Protein AF-A0A519VI77-F1 (afdb_monomer_lite)

Secondary structure (DSSP, 8-state):
-PPPP-TTSSHHHHHHHHHHHHHHHHHHHHHHSHHHHS-HHHHTTS-HHHHHHHHHHHHHHHHHHHHHHHHH-S-THHHHHHHHHHHHHHHHTTTT--PPP----S----HHHHHHHHHHHHHHHHHHHHHS-SSTT--SS-SSHHHHHHHHHHHHHTHHHHHHHHHHHHHHHHTTS-THHHHHHHHTS-HHHHHHHHHHHHHHHHHHHHHHHHH-HHHHHHHTTGGG-SS-STTGGG---HHHHHHHHHHH-

Structure (mmCIF, N/CA/C/O backbone):
data_AF-A0A519VI77-F1
#
_entry.id   AF-A0A519VI77-F1
#
loop_
_atom_site.group_PDB
_atom_site.id
_atom_site.type_symbol
_atom_site.label_atom_id
_atom_site.label_alt_id
_atom_site.label_comp_id
_atom_site.label_asym_id
_atom_site.label_entity_id
_atom_site.label_seq_id
_atom_site.pdbx_PDB_ins_code
_atom_site.Cartn_x
_atom_site.Cartn_y
_atom_site.Cartn_z
_atom_site.occupancy
_atom_site.B_iso_or_equiv
_atom_site.auth_seq_id
_atom_site.auth_comp_id
_atom_site.auth_asym_id
_atom_site.auth_atom_id
_atom_site.pdbx_PDB_model_num
ATOM 1 N N . MET A 1 1 ? -14.001 -18.418 17.117 1.00 49.53 1 MET A N 1
ATOM 2 C CA . MET A 1 1 ? -14.258 -17.520 15.969 1.00 49.53 1 MET A CA 1
ATOM 3 C C . MET A 1 1 ? -14.231 -16.069 16.421 1.00 49.53 1 MET A C 1
ATOM 5 O O . MET A 1 1 ? -14.949 -15.709 17.352 1.00 49.53 1 MET A O 1
ATOM 9 N N . SER A 1 2 ? -13.399 -15.252 15.776 1.00 61.25 2 SER A N 1
ATOM 10 C CA . SER A 1 2 ? -13.437 -13.789 15.884 1.00 61.25 2 SER A CA 1
ATOM 11 C C . SER A 1 2 ? -14.838 -13.281 15.508 1.00 61.25 2 SER A C 1
ATOM 13 O O . SER A 1 2 ? -15.410 -13.728 14.515 1.00 61.25 2 SER A O 1
ATOM 15 N N . LYS A 1 3 ? -15.439 -12.397 16.315 1.00 73.38 3 LYS A N 1
ATOM 16 C CA . LYS A 1 3 ? -16.721 -11.758 15.969 1.00 73.38 3 LYS A CA 1
ATOM 17 C C . LYS A 1 3 ? -16.451 -10.566 15.058 1.00 73.38 3 LYS A C 1
ATOM 19 O O . LYS A 1 3 ? -15.546 -9.778 15.320 1.00 73.38 3 LYS A O 1
ATOM 24 N N . ARG A 1 4 ? -17.285 -10.389 14.030 1.00 79.62 4 ARG A N 1
ATOM 25 C CA . ARG A 1 4 ? -17.232 -9.209 13.161 1.00 79.62 4 ARG A CA 1
ATOM 26 C C . ARG A 1 4 ? -17.371 -7.927 13.988 1.00 79.62 4 ARG A C 1
ATOM 28 O O . ARG A 1 4 ? -18.257 -7.823 14.838 1.00 79.62 4 ARG A O 1
ATOM 35 N N . LEU A 1 5 ? -16.504 -6.955 13.710 1.00 84.94 5 LEU A N 1
ATOM 36 C CA . LEU A 1 5 ? -16.541 -5.643 14.350 1.00 84.94 5 LEU A CA 1
ATOM 37 C C . LEU A 1 5 ? -17.842 -4.916 13.995 1.00 84.94 5 LEU A C 1
ATOM 39 O O . LEU A 1 5 ? -18.276 -4.939 12.841 1.00 84.94 5 LEU A O 1
ATOM 43 N N . LYS A 1 6 ? -18.462 -4.273 14.989 1.00 84.75 6 LYS A N 1
ATOM 44 C CA . LYS A 1 6 ? -19.691 -3.495 14.810 1.00 84.75 6 LYS A CA 1
ATOM 45 C C . LYS A 1 6 ? -19.392 -2.002 14.899 1.00 84.75 6 LYS A C 1
ATOM 47 O O . LYS A 1 6 ? -18.702 -1.550 15.814 1.00 84.75 6 LYS A O 1
ATOM 52 N N . VAL A 1 7 ? -19.949 -1.246 13.957 1.00 87.94 7 VAL A N 1
ATOM 53 C CA . VAL A 1 7 ? -19.923 0.222 13.975 1.00 87.94 7 VAL A CA 1
ATOM 54 C C . VAL A 1 7 ? -20.651 0.725 15.227 1.00 87.94 7 VAL A C 1
ATOM 56 O O . VAL A 1 7 ? -21.618 0.111 15.674 1.00 87.94 7 VAL A O 1
ATOM 59 N N . GLY A 1 8 ? -20.144 1.803 15.829 1.00 89.81 8 GLY A N 1
ATOM 60 C CA . GLY A 1 8 ? -20.712 2.416 17.036 1.00 89.81 8 GLY A CA 1
ATOM 61 C C . GLY A 1 8 ? -20.210 1.850 18.371 1.00 89.81 8 GLY A C 1
ATOM 62 O O . GLY A 1 8 ? -20.493 2.430 19.408 1.00 89.81 8 GLY A O 1
ATOM 63 N N . GLN A 1 9 ? -19.419 0.769 18.380 1.00 92.12 9 GLN A N 1
ATOM 64 C CA . GLN A 1 9 ? -18.870 0.183 19.621 1.00 92.12 9 GLN A CA 1
ATOM 65 C C . GLN A 1 9 ? -17.499 0.750 20.043 1.00 92.12 9 GLN A C 1
ATOM 67 O O . GLN A 1 9 ? -16.827 0.171 20.896 1.00 92.12 9 GLN A O 1
ATOM 72 N N . GLY A 1 10 ? -17.000 1.793 19.370 1.00 94.00 10 GLY A N 1
ATOM 73 C CA . GLY A 1 10 ? -15.672 2.387 19.603 1.00 94.00 10 GLY A CA 1
ATOM 74 C C . GLY A 1 10 ? -14.469 1.528 19.184 1.00 94.00 10 GLY A C 1
ATOM 75 O O . GLY A 1 10 ? -13.412 2.064 18.883 1.00 94.00 10 GLY A O 1
ATOM 76 N N . THR A 1 11 ? -14.618 0.204 19.078 1.00 92.94 11 THR A N 1
ATOM 77 C CA . THR A 1 11 ? -13.512 -0.719 18.750 1.00 92.94 11 THR A CA 1
ATOM 78 C C . THR A 1 11 ? -12.904 -0.446 17.368 1.00 92.94 11 THR A C 1
ATOM 80 O O . THR A 1 11 ? -11.687 -0.478 17.220 1.00 92.94 11 THR A O 1
ATOM 83 N N . ILE A 1 12 ? -13.734 -0.141 16.361 1.00 92.75 12 ILE A N 1
ATOM 84 C CA . ILE A 1 12 ? -13.259 0.216 15.011 1.00 92.75 12 ILE A CA 1
ATOM 85 C C . ILE A 1 12 ? -12.433 1.505 15.061 1.00 92.75 12 ILE A C 1
ATOM 87 O O . ILE A 1 12 ? -11.336 1.537 14.517 1.00 92.75 12 ILE A O 1
ATOM 91 N N . SER A 1 13 ? -12.914 2.531 15.769 1.00 96.00 13 SER A N 1
ATOM 92 C CA . SER A 1 13 ? -12.180 3.785 15.970 1.00 96.00 13 SER A CA 1
ATOM 93 C C . SER A 1 13 ? -10.832 3.544 16.650 1.00 96.00 13 SER A C 1
ATOM 95 O O . SER A 1 13 ? -9.833 4.118 16.240 1.00 96.00 13 SER A O 1
ATOM 97 N N . GLY A 1 14 ? -10.764 2.621 17.614 1.00 96.56 14 GLY A N 1
ATOM 98 C CA . GLY A 1 14 ? -9.502 2.230 18.244 1.00 96.56 14 GLY A CA 1
ATOM 99 C C . GLY A 1 14 ? -8.497 1.641 17.249 1.00 96.56 14 GLY A C 1
ATOM 100 O O . GLY A 1 14 ? -7.333 2.029 17.252 1.00 96.56 14 GLY A O 1
ATOM 101 N N . TYR A 1 15 ? -8.942 0.757 16.350 1.00 95.25 15 TYR A N 1
ATOM 102 C CA . TYR A 1 15 ? -8.076 0.219 15.294 1.00 95.25 15 TYR A CA 1
ATOM 103 C C . TYR A 1 15 ? -7.659 1.274 14.267 1.00 95.25 15 TYR A C 1
ATOM 105 O O . TYR A 1 15 ? -6.497 1.282 13.871 1.00 95.25 15 TYR A O 1
ATOM 113 N N . ILE A 1 16 ? -8.566 2.172 13.870 1.00 96.81 16 ILE A N 1
ATOM 114 C CA . ILE A 1 16 ? -8.240 3.280 12.958 1.00 96.81 16 ILE A CA 1
ATOM 115 C C . ILE A 1 16 ? -7.188 4.194 13.594 1.00 96.81 16 ILE A C 1
ATOM 117 O O . ILE A 1 16 ? -6.220 4.553 12.933 1.00 96.81 16 ILE A O 1
ATOM 121 N N . SER A 1 17 ? -7.335 4.520 14.881 1.00 98.25 17 SER A N 1
ATOM 122 C CA . SER A 1 17 ? -6.347 5.309 15.620 1.00 98.25 17 SER A CA 1
ATOM 123 C C . SER A 1 17 ? -4.969 4.647 15.606 1.00 98.25 17 SER A C 1
ATOM 125 O O . SER A 1 17 ? -4.003 5.270 15.182 1.00 98.25 17 SER A O 1
ATOM 127 N N . ILE A 1 18 ? -4.876 3.365 15.979 1.00 98.31 18 ILE A N 1
ATOM 128 C CA . ILE A 1 18 ? -3.602 2.627 15.969 1.00 98.31 18 ILE A CA 1
ATOM 129 C C . ILE A 1 18 ? -2.999 2.588 14.560 1.00 98.31 18 ILE A C 1
ATOM 131 O O . ILE A 1 18 ? -1.804 2.824 14.404 1.00 98.31 18 ILE A O 1
ATOM 135 N N . PHE A 1 19 ? -3.813 2.313 13.541 1.00 97.94 19 PHE A N 1
ATOM 136 C CA . PHE A 1 19 ? -3.369 2.269 12.151 1.00 97.94 19 PHE A CA 1
ATOM 137 C C . PHE A 1 19 ? -2.761 3.606 11.710 1.00 97.94 19 PHE A C 1
ATOM 139 O O . PHE A 1 19 ? -1.608 3.640 11.286 1.00 97.94 19 PHE A O 1
ATOM 146 N N . LEU A 1 20 ? -3.490 4.712 11.887 1.00 98.56 20 LEU A N 1
ATOM 147 C CA . LEU A 1 20 ? -3.005 6.049 11.537 1.00 98.56 20 LEU A CA 1
ATOM 148 C C . LEU A 1 20 ? -1.769 6.438 12.354 1.00 98.56 20 LEU A C 1
ATOM 150 O O . LEU A 1 20 ? -0.828 6.996 11.799 1.00 98.56 20 LEU A O 1
ATOM 154 N N . ALA A 1 21 ? -1.731 6.100 13.646 1.00 98.69 21 ALA A N 1
ATOM 155 C CA . ALA A 1 21 ? -0.574 6.348 14.499 1.00 98.69 21 ALA A CA 1
ATOM 156 C C . ALA A 1 21 ? 0.690 5.642 13.986 1.00 98.69 21 ALA A C 1
ATOM 158 O O . ALA A 1 21 ? 1.762 6.247 13.968 1.00 98.69 21 ALA A O 1
ATOM 159 N N . VAL A 1 22 ? 0.566 4.383 13.549 1.00 98.62 22 VAL A N 1
ATOM 160 C CA . VAL A 1 22 ? 1.676 3.623 12.958 1.00 98.62 22 VAL A CA 1
ATOM 161 C C . VAL A 1 22 ? 2.125 4.256 11.644 1.00 98.62 22 VAL A C 1
ATOM 163 O O . VAL A 1 22 ? 3.325 4.447 11.468 1.00 98.62 22 VAL A O 1
ATOM 166 N N . LEU A 1 23 ? 1.200 4.635 10.754 1.00 98.38 23 LEU A N 1
ATOM 167 C CA . LEU A 1 23 ? 1.567 5.303 9.500 1.00 98.38 23 LEU A CA 1
ATOM 168 C C . LEU A 1 23 ? 2.313 6.615 9.758 1.00 98.38 23 LEU A C 1
ATOM 170 O O . LEU A 1 23 ? 3.383 6.813 9.197 1.00 98.38 23 LEU A O 1
ATOM 174 N N . VAL A 1 24 ? 1.806 7.460 10.662 1.00 98.38 24 VAL A N 1
ATOM 175 C CA . VAL A 1 24 ? 2.465 8.715 11.060 1.00 98.38 24 VAL A CA 1
ATOM 176 C C . VAL A 1 24 ? 3.868 8.449 11.600 1.00 98.38 24 VAL A C 1
ATOM 178 O O . VAL A 1 24 ? 4.815 9.122 11.201 1.00 98.38 24 VAL A O 1
ATOM 181 N N . LEU A 1 25 ? 4.028 7.460 12.485 1.00 98.44 25 LEU A N 1
ATOM 182 C CA . LEU A 1 25 ? 5.336 7.106 13.032 1.00 98.44 25 LEU A CA 1
ATOM 183 C C . LEU A 1 25 ? 6.316 6.674 11.929 1.00 98.44 25 LEU A C 1
ATOM 185 O O . LEU A 1 25 ? 7.466 7.107 11.930 1.00 98.44 25 LEU A O 1
ATOM 189 N N . LEU A 1 26 ? 5.867 5.858 10.973 1.00 97.94 26 LEU A N 1
ATOM 190 C CA . LEU A 1 26 ? 6.682 5.443 9.828 1.00 97.94 26 LEU A CA 1
ATOM 191 C C . LEU A 1 26 ? 7.011 6.622 8.898 1.00 97.94 26 LEU A C 1
ATOM 193 O O . LEU A 1 26 ? 8.142 6.730 8.417 1.00 97.94 26 LEU A O 1
ATOM 197 N N . SER A 1 27 ? 6.071 7.549 8.700 1.00 96.50 27 SER A N 1
ATOM 198 C CA . SER A 1 27 ? 6.302 8.776 7.934 1.00 96.50 27 SER A CA 1
ATOM 199 C C . SER A 1 27 ? 7.391 9.641 8.568 1.00 96.50 27 SER A C 1
ATOM 201 O O . SER A 1 27 ? 8.248 10.132 7.841 1.00 96.50 27 SER A O 1
ATOM 203 N N . VAL A 1 28 ? 7.456 9.762 9.901 1.00 96.88 28 VAL A N 1
ATOM 204 C CA . VAL A 1 28 ? 8.549 10.498 10.574 1.00 96.88 28 VAL A CA 1
ATOM 205 C C . VAL A 1 28 ? 9.923 9.957 10.171 1.00 96.88 28 VAL A C 1
ATOM 207 O O . VAL A 1 28 ? 10.848 10.737 9.940 1.00 96.88 28 VAL A O 1
ATOM 210 N N . PHE A 1 29 ? 10.072 8.637 10.040 1.00 96.25 29 PHE A N 1
ATOM 211 C CA . PHE A 1 29 ? 11.327 8.048 9.571 1.00 96.25 29 PHE A CA 1
ATOM 212 C C . PHE A 1 29 ? 11.616 8.382 8.105 1.00 96.25 29 PHE A C 1
ATOM 214 O O . PHE A 1 29 ? 12.770 8.655 7.788 1.00 96.25 29 PHE A O 1
ATOM 221 N N . CYS A 1 30 ? 10.598 8.453 7.241 1.00 94.75 30 CYS A N 1
ATOM 222 C CA . CYS A 1 30 ? 10.764 8.917 5.858 1.00 94.75 30 CYS A CA 1
ATOM 223 C C . CYS A 1 30 ? 11.310 10.352 5.797 1.00 94.75 30 CYS A C 1
ATOM 225 O O . CYS A 1 30 ? 12.176 10.636 4.980 1.00 94.75 30 CYS A O 1
ATOM 227 N N . PHE A 1 31 ? 10.860 11.241 6.688 1.00 92.75 31 PHE A N 1
ATOM 228 C CA . PHE A 1 31 ? 11.380 12.611 6.774 1.00 92.75 31 PHE A CA 1
ATOM 229 C C . PHE A 1 31 ? 12.795 12.689 7.367 1.00 92.75 31 PHE A C 1
ATOM 231 O O . PHE A 1 31 ? 13.575 13.552 6.975 1.00 92.75 31 PHE A O 1
ATOM 238 N N . LYS A 1 32 ? 13.148 11.802 8.305 1.00 93.12 32 LYS A N 1
ATOM 239 C CA . LYS A 1 32 ? 14.493 11.766 8.910 1.00 93.12 32 LYS A CA 1
ATOM 240 C C . LYS A 1 32 ? 15.548 11.110 8.017 1.00 93.12 32 LYS A C 1
ATOM 242 O O . LYS A 1 32 ? 16.703 11.520 8.062 1.00 93.12 32 LYS A O 1
ATOM 247 N N . TYR A 1 33 ? 15.161 10.097 7.244 1.00 92.81 33 TYR A N 1
ATOM 248 C CA . TYR A 1 33 ? 16.051 9.296 6.394 1.00 92.81 33 TYR A CA 1
ATOM 249 C C . TYR A 1 33 ? 15.520 9.198 4.953 1.00 92.81 33 TYR A C 1
ATOM 251 O O . TYR A 1 33 ? 15.284 8.096 4.444 1.00 92.81 33 TYR A O 1
ATOM 259 N N . PRO A 1 34 ? 15.286 10.337 4.278 1.00 91.62 34 PRO A N 1
ATOM 260 C CA . PRO A 1 34 ? 14.609 10.343 2.988 1.00 91.62 34 PRO A CA 1
ATOM 261 C C . PRO A 1 34 ? 15.424 9.665 1.882 1.00 91.62 34 PRO A C 1
ATOM 263 O O . PRO A 1 34 ? 14.844 9.040 1.001 1.00 91.62 34 PRO A O 1
ATOM 266 N N . GLU A 1 35 ? 16.756 9.709 1.926 1.00 90.94 35 GLU A N 1
ATOM 267 C CA . GLU A 1 35 ? 17.604 9.024 0.937 1.00 90.94 35 GLU A CA 1
ATOM 268 C C . GLU A 1 35 ? 17.416 7.504 0.940 1.00 90.94 35 GLU A C 1
ATOM 270 O O . GLU A 1 35 ? 17.484 6.878 -0.115 1.00 90.94 35 GLU A O 1
ATOM 275 N N . GLN A 1 36 ? 17.182 6.917 2.117 1.00 92.31 36 GLN A N 1
ATOM 276 C CA . GLN A 1 36 ? 17.119 5.470 2.310 1.00 92.31 36 GLN A CA 1
ATOM 277 C C . GLN A 1 36 ? 15.691 4.931 2.327 1.00 92.31 36 GLN A C 1
ATOM 279 O O . GLN A 1 36 ? 15.509 3.749 2.052 1.00 92.31 36 GLN A O 1
ATOM 284 N N . LEU A 1 37 ? 14.696 5.743 2.693 1.00 93.88 37 LEU A N 1
ATOM 285 C CA . LEU A 1 37 ? 13.325 5.283 2.953 1.00 93.88 37 LEU A CA 1
ATOM 286 C C . LEU A 1 37 ? 12.279 5.858 1.992 1.00 93.88 37 LEU A C 1
ATOM 288 O O . LEU A 1 37 ? 11.103 5.516 2.114 1.00 93.88 37 LEU A O 1
ATOM 292 N N . THR A 1 38 ? 12.680 6.727 1.061 1.00 91.75 38 THR A N 1
ATOM 293 C CA . THR A 1 38 ? 11.761 7.291 0.067 1.00 91.75 38 THR A CA 1
ATOM 294 C C . THR A 1 38 ? 12.209 7.017 -1.358 1.00 91.75 38 THR A C 1
ATOM 296 O O . THR A 1 38 ? 13.399 6.944 -1.670 1.00 91.75 38 THR A O 1
ATOM 299 N N . THR A 1 39 ? 11.228 6.890 -2.235 1.00 89.31 39 THR A N 1
ATOM 300 C CA . THR A 1 39 ? 11.385 6.575 -3.646 1.00 89.31 39 THR A CA 1
ATOM 301 C C . THR A 1 39 ? 11.589 7.879 -4.432 1.00 89.31 39 THR A C 1
ATOM 303 O O . THR A 1 39 ? 10.750 8.781 -4.355 1.00 89.31 39 THR A O 1
ATOM 306 N N . PRO A 1 40 ? 12.706 8.053 -5.166 1.00 86.38 40 PRO A N 1
ATOM 307 C CA . PRO A 1 40 ? 12.983 9.257 -5.954 1.00 86.38 40 PRO A CA 1
ATOM 308 C C . PRO A 1 40 ? 11.848 9.658 -6.898 1.00 86.38 40 PRO A C 1
ATOM 310 O O . PRO A 1 40 ? 11.481 10.828 -6.933 1.00 86.38 40 PRO A O 1
ATOM 313 N N . GLU A 1 41 ? 11.267 8.694 -7.605 1.00 83.50 41 GLU A N 1
ATOM 314 C CA . GLU A 1 41 ? 10.230 8.920 -8.612 1.00 83.50 41 GLU A CA 1
ATOM 315 C C . GLU A 1 41 ? 8.931 9.441 -7.983 1.00 83.50 41 GLU A C 1
ATOM 317 O O . GLU A 1 41 ? 8.267 10.304 -8.551 1.00 83.50 41 GLU A O 1
ATOM 322 N N . PHE A 1 42 ? 8.571 8.975 -6.782 1.00 80.81 42 PHE A N 1
ATOM 323 C CA . PHE A 1 42 ? 7.341 9.424 -6.126 1.00 80.81 42 PHE A CA 1
ATOM 324 C C . PHE A 1 42 ? 7.468 10.797 -5.472 1.00 80.81 42 PHE A C 1
ATOM 326 O O . PHE A 1 42 ? 6.477 11.525 -5.407 1.00 80.81 42 PHE A O 1
ATOM 333 N N . ARG A 1 43 ? 8.677 11.202 -5.071 1.00 82.00 43 ARG A N 1
ATOM 334 C CA . ARG A 1 43 ? 8.941 12.564 -4.576 1.00 82.00 43 ARG A CA 1
ATOM 335 C C . ARG A 1 43 ? 8.752 13.643 -5.643 1.00 82.00 43 ARG A C 1
ATOM 337 O O . ARG A 1 43 ? 8.577 14.808 -5.298 1.00 82.00 43 ARG A O 1
ATOM 344 N N . GLU A 1 44 ? 8.762 13.268 -6.923 1.00 79.50 44 GLU A N 1
ATOM 345 C CA . GLU A 1 44 ? 8.399 14.162 -8.029 1.00 79.50 44 GLU A CA 1
ATOM 346 C C . GLU A 1 44 ? 6.868 14.339 -8.145 1.00 79.50 44 GLU A C 1
ATOM 348 O O . GLU A 1 44 ? 6.403 15.341 -8.685 1.00 79.50 44 GLU A O 1
ATOM 353 N N . VAL A 1 45 ? 6.078 13.401 -7.601 1.00 80.44 45 VAL A N 1
ATOM 354 C CA . VAL A 1 45 ? 4.607 13.376 -7.695 1.00 80.44 45 VAL A CA 1
ATOM 355 C C . VAL A 1 45 ? 3.937 13.947 -6.445 1.00 80.44 45 VAL A C 1
ATOM 357 O O . VAL A 1 45 ? 3.088 14.834 -6.554 1.00 80.44 45 VAL A O 1
ATOM 360 N N . TYR A 1 46 ? 4.286 13.455 -5.251 1.00 77.88 46 TYR A N 1
ATOM 361 C CA . TYR A 1 46 ? 3.780 14.009 -3.996 1.00 77.88 46 TYR A CA 1
ATOM 362 C C . TYR A 1 46 ? 4.806 15.005 -3.444 1.00 77.88 46 TYR A C 1
ATOM 364 O O . TYR A 1 46 ? 5.962 14.679 -3.188 1.00 77.88 46 TYR A O 1
ATOM 372 N N . THR A 1 47 ? 4.400 16.263 -3.282 1.00 83.44 47 THR A N 1
ATOM 373 C CA . THR A 1 47 ? 5.309 17.304 -2.792 1.00 83.44 47 THR A CA 1
ATOM 374 C C . THR A 1 47 ? 5.557 17.148 -1.292 1.00 83.44 47 THR A C 1
ATOM 376 O O . THR A 1 47 ? 4.719 16.616 -0.557 1.00 83.44 47 THR A O 1
ATOM 379 N N . LYS A 1 48 ? 6.685 17.681 -0.804 1.00 85.00 48 LYS A N 1
ATOM 380 C CA . LYS A 1 48 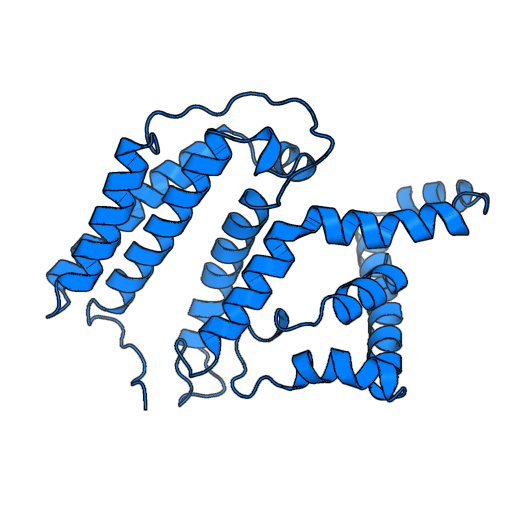? 6.993 17.734 0.637 1.00 85.00 48 LYS A CA 1
ATOM 381 C C . LYS A 1 48 ? 5.851 18.324 1.467 1.00 85.00 48 LYS A C 1
ATOM 383 O O . LYS A 1 48 ? 5.488 17.761 2.492 1.00 85.00 48 LYS A O 1
ATOM 388 N N . SER A 1 49 ? 5.211 19.381 0.968 1.00 87.62 49 SER A N 1
ATOM 389 C CA . SER A 1 49 ? 4.083 20.032 1.638 1.00 87.62 49 SER A CA 1
ATOM 390 C C . SER A 1 49 ? 2.855 19.128 1.739 1.00 87.62 49 SER A C 1
ATOM 392 O O . SER A 1 49 ? 2.165 19.149 2.756 1.00 87.62 49 SER A O 1
ATOM 394 N N . ILE A 1 50 ? 2.585 18.305 0.719 1.00 89.69 50 ILE A N 1
ATOM 395 C CA . ILE A 1 50 ? 1.508 17.307 0.782 1.00 89.69 50 ILE A CA 1
ATOM 396 C C . ILE A 1 50 ? 1.844 16.248 1.837 1.00 89.69 50 ILE A C 1
ATOM 398 O O . ILE A 1 50 ? 0.986 15.911 2.649 1.00 89.69 50 ILE A O 1
ATOM 402 N N . ALA A 1 51 ? 3.085 15.755 1.868 1.00 90.25 51 ALA A N 1
ATOM 403 C CA . ALA A 1 51 ? 3.511 14.762 2.853 1.00 90.25 51 ALA A CA 1
ATOM 404 C C . ALA A 1 51 ? 3.436 15.298 4.298 1.00 90.25 51 ALA A C 1
ATOM 406 O O . ALA A 1 51 ? 2.943 14.601 5.186 1.00 90.25 51 ALA A O 1
ATOM 407 N N . GLU A 1 52 ? 3.851 16.546 4.532 1.00 91.81 52 GLU A N 1
ATOM 408 C CA . GLU A 1 52 ? 3.728 17.224 5.832 1.00 91.81 52 GLU A CA 1
ATOM 409 C C . GLU A 1 52 ? 2.257 17.380 6.238 1.00 91.81 52 GLU A C 1
ATOM 411 O O . GLU A 1 52 ? 1.877 17.031 7.358 1.00 91.81 52 GLU A O 1
ATOM 416 N N . ALA A 1 53 ? 1.403 17.836 5.315 1.00 93.00 53 ALA A N 1
ATOM 417 C CA . ALA A 1 53 ? -0.028 17.987 5.561 1.00 93.00 53 ALA A CA 1
ATOM 418 C C . ALA A 1 53 ? -0.705 16.645 5.887 1.00 93.00 53 ALA A C 1
ATOM 420 O O . ALA A 1 53 ? -1.510 16.576 6.818 1.00 93.00 53 ALA A O 1
ATOM 421 N N . LEU A 1 54 ? -0.354 15.571 5.172 1.00 93.56 54 LEU A N 1
ATOM 422 C CA . LEU A 1 54 ? -0.848 14.218 5.445 1.00 93.56 54 LEU A CA 1
ATOM 423 C C . LEU A 1 54 ? -0.395 13.711 6.817 1.00 93.56 54 LEU A C 1
ATOM 425 O O . LEU A 1 54 ? -1.191 13.101 7.531 1.00 93.56 54 LEU A O 1
ATOM 429 N N . MET A 1 55 ? 0.847 13.988 7.215 1.00 95.19 55 MET A N 1
ATOM 430 C CA . MET A 1 55 ? 1.368 13.611 8.530 1.00 95.19 55 MET A CA 1
ATOM 431 C C . MET A 1 55 ? 0.641 14.358 9.658 1.00 95.19 55 MET A C 1
ATOM 433 O O . MET A 1 55 ? 0.188 13.724 10.614 1.00 95.19 55 MET A O 1
ATOM 437 N N . ILE A 1 56 ? 0.438 15.675 9.522 1.00 96.19 56 ILE A N 1
ATOM 438 C CA . ILE A 1 56 ? -0.336 16.484 10.482 1.00 96.19 56 ILE A CA 1
ATOM 439 C C . ILE A 1 56 ? -1.784 15.988 10.559 1.00 96.19 56 ILE A C 1
ATOM 441 O O . ILE A 1 56 ? -2.309 15.761 11.652 1.00 96.19 56 ILE A O 1
ATOM 445 N N . PHE A 1 57 ? -2.425 15.773 9.408 1.00 97.00 57 PHE A N 1
ATOM 446 C CA . PHE A 1 57 ? -3.773 15.216 9.348 1.00 97.00 57 PHE A CA 1
ATOM 447 C C . PHE A 1 57 ? -3.839 13.849 10.037 1.00 97.00 57 PHE A C 1
ATOM 449 O O . PHE A 1 57 ? -4.746 13.612 10.833 1.00 97.00 57 PHE A O 1
ATOM 456 N N . GLY A 1 58 ? -2.857 12.977 9.801 1.00 97.81 58 GLY A N 1
ATOM 457 C CA . GLY A 1 58 ? -2.749 11.669 10.439 1.00 97.81 58 GLY A CA 1
ATOM 458 C C . GLY A 1 58 ? -2.639 11.752 11.963 1.00 97.81 58 GLY A C 1
ATOM 459 O O . GLY A 1 58 ? -3.313 10.991 12.660 1.00 97.81 58 GLY A O 1
ATOM 460 N N . VAL A 1 59 ? -1.858 12.701 12.497 1.00 98.44 59 VAL A N 1
ATOM 461 C CA . VAL A 1 59 ? -1.763 12.961 13.948 1.00 98.44 59 VAL A CA 1
ATOM 462 C C . VAL A 1 59 ? -3.127 13.355 14.517 1.00 98.44 59 VAL A C 1
ATOM 464 O O . VAL A 1 59 ? -3.593 12.747 15.486 1.00 98.44 59 VAL A O 1
ATOM 467 N N . ILE A 1 60 ? -3.784 14.345 13.904 1.00 98.50 60 ILE A N 1
ATOM 468 C CA . ILE A 1 60 ? -5.085 14.858 14.357 1.00 98.50 60 ILE A CA 1
ATOM 469 C C . ILE A 1 60 ? -6.144 13.753 14.292 1.00 98.50 60 ILE A C 1
ATOM 471 O O . ILE A 1 60 ? -6.852 13.504 15.270 1.00 98.50 60 ILE A O 1
ATOM 475 N N . ALA A 1 61 ? -6.227 13.056 13.158 1.00 98.38 61 ALA A N 1
ATOM 476 C CA . ALA A 1 61 ? -7.177 11.976 12.942 1.00 98.38 61 ALA A CA 1
ATOM 477 C C . ALA A 1 61 ? -6.939 10.811 13.915 1.00 98.38 61 ALA A C 1
ATOM 479 O O . ALA A 1 61 ? -7.901 10.280 14.474 1.00 98.38 61 ALA A O 1
ATOM 480 N N . SER A 1 62 ? -5.682 10.446 14.187 1.00 98.50 62 SER A N 1
ATOM 481 C CA . SER A 1 62 ? -5.354 9.401 15.162 1.00 98.50 62 SER A CA 1
ATOM 482 C C . SER A 1 62 ? -5.905 9.722 16.554 1.00 98.50 62 SER A C 1
ATOM 484 O O . SER A 1 62 ? -6.598 8.882 17.138 1.00 98.50 62 SER A O 1
ATOM 486 N N . PHE A 1 63 ? -5.668 10.934 17.070 1.00 98.56 63 PHE A N 1
ATOM 487 C CA . PHE A 1 63 ? -6.202 11.341 18.374 1.00 98.56 63 PHE A CA 1
ATOM 488 C C . PHE A 1 63 ? -7.725 11.464 18.376 1.00 98.56 63 PHE A C 1
ATOM 490 O O . PHE A 1 63 ? -8.369 11.044 19.338 1.00 98.56 63 PHE A O 1
ATOM 497 N N . PHE A 1 64 ? -8.316 11.978 17.297 1.00 98.44 64 PHE A N 1
ATOM 498 C CA . PHE A 1 64 ? -9.768 12.036 17.142 1.00 98.44 64 PHE A CA 1
ATOM 499 C C . PHE A 1 64 ? -10.401 10.640 17.254 1.00 98.44 64 PHE A C 1
ATOM 501 O O . PHE A 1 64 ? -11.332 10.428 18.035 1.00 98.44 64 PHE A O 1
ATOM 508 N N . PHE A 1 65 ? -9.858 9.650 16.543 1.00 98.25 65 PHE A N 1
ATOM 509 C CA . PHE A 1 65 ? -10.352 8.277 16.620 1.00 98.25 65 PHE A CA 1
ATOM 510 C C . PHE A 1 65 ? -10.019 7.589 17.952 1.00 98.25 65 PHE A C 1
ATOM 512 O O . PHE A 1 65 ? -10.827 6.780 18.421 1.00 98.25 65 PHE A O 1
ATOM 519 N N . ALA A 1 66 ? -8.898 7.929 18.601 1.00 98.00 66 ALA A N 1
ATOM 520 C CA . ALA A 1 66 ? -8.593 7.472 19.958 1.00 98.00 66 ALA A CA 1
ATOM 521 C C . ALA A 1 66 ? -9.645 7.975 20.954 1.00 98.00 66 ALA A C 1
ATOM 523 O O . ALA A 1 66 ? -10.149 7.192 21.760 1.00 98.00 66 ALA A O 1
ATOM 524 N N . LEU A 1 67 ? -10.033 9.250 20.854 1.00 97.44 67 LEU A N 1
ATOM 525 C CA . LEU A 1 67 ? -11.074 9.850 21.685 1.00 97.44 67 LEU A CA 1
ATOM 526 C C . LEU A 1 67 ? -12.431 9.182 21.445 1.00 97.44 67 LEU A C 1
ATOM 528 O O . LEU A 1 67 ? -13.083 8.776 22.403 1.00 97.44 67 LEU A O 1
ATOM 532 N N . ILE A 1 68 ? -12.838 8.980 20.187 1.00 97.25 68 ILE A N 1
ATOM 533 C CA . ILE A 1 68 ? -14.078 8.243 19.881 1.00 97.25 68 ILE A CA 1
ATOM 534 C C . ILE A 1 68 ? -14.022 6.825 20.458 1.00 97.25 68 ILE A C 1
ATOM 536 O O . ILE A 1 68 ? -15.000 6.349 21.039 1.00 97.25 68 ILE A O 1
ATOM 540 N N . SER A 1 69 ? -12.882 6.142 20.322 1.00 96.94 69 SER A N 1
ATOM 541 C CA . SER A 1 69 ? -12.693 4.823 20.920 1.00 96.94 69 SER A CA 1
ATOM 542 C C . SER A 1 69 ? -12.850 4.880 22.433 1.00 96.94 69 SER A C 1
ATOM 544 O O . SER A 1 69 ? -13.517 4.015 22.984 1.00 96.94 69 SER A O 1
ATOM 546 N N . LEU A 1 70 ? -12.267 5.869 23.107 1.00 96.12 70 LEU A N 1
ATOM 547 C CA . LEU A 1 70 ? -12.372 6.033 24.555 1.00 96.12 70 LEU A CA 1
ATOM 548 C C . LEU A 1 70 ? -13.819 6.282 25.002 1.00 96.12 70 LEU A C 1
ATOM 550 O O . LEU A 1 70 ? -14.260 5.683 25.978 1.00 96.12 70 LEU A O 1
ATOM 554 N N . LEU A 1 71 ? -14.556 7.125 24.274 1.00 96.12 71 LEU A N 1
ATOM 555 C CA . LEU A 1 71 ? -15.936 7.492 24.603 1.00 96.12 71 LEU A CA 1
ATOM 556 C C . LEU A 1 71 ? -16.931 6.345 24.373 1.00 96.12 71 LEU A C 1
ATOM 558 O O . LEU A 1 71 ? -17.893 6.207 25.124 1.00 96.12 71 LEU A O 1
ATOM 562 N N . LEU A 1 72 ? -16.725 5.532 23.333 1.00 95.19 72 LEU A N 1
ATOM 563 C CA . LEU A 1 72 ? -17.690 4.505 22.916 1.00 95.19 72 LEU A CA 1
ATOM 564 C C . LEU A 1 72 ? -17.304 3.076 23.329 1.00 95.19 72 LEU A C 1
ATOM 566 O O . LEU A 1 72 ? -18.162 2.190 23.362 1.00 95.19 72 LEU A O 1
ATOM 570 N N . SER A 1 73 ? -16.026 2.808 23.605 1.00 90.94 73 SER A N 1
ATOM 571 C CA . SER A 1 73 ? -15.538 1.471 23.959 1.00 90.94 73 SER A CA 1
ATOM 572 C C . SER A 1 73 ? -15.539 1.258 25.468 1.00 90.94 73 SER A C 1
ATOM 574 O O . SER A 1 73 ? -15.084 2.093 26.238 1.00 90.94 73 SER A O 1
ATOM 576 N N . LYS A 1 74 ? -15.897 0.044 25.899 1.00 80.44 74 LYS A N 1
ATOM 577 C CA . LYS A 1 74 ? -15.675 -0.412 27.285 1.00 80.44 74 LYS A CA 1
ATOM 578 C C . LYS A 1 74 ? -14.197 -0.707 27.596 1.00 80.44 74 LYS A C 1
ATOM 580 O O . LYS A 1 74 ? -13.871 -1.092 28.714 1.00 80.44 74 LYS A O 1
ATOM 585 N N . LYS A 1 75 ? -13.310 -0.614 26.597 1.00 81.38 75 LYS A N 1
ATOM 586 C CA . LYS A 1 75 ? -11.881 -0.942 26.687 1.00 81.38 75 LYS A CA 1
ATOM 587 C C . LYS A 1 75 ? -11.036 0.266 26.288 1.00 81.38 75 LYS A C 1
ATOM 589 O O . LYS A 1 75 ? -10.959 0.593 25.105 1.00 81.38 75 LYS A O 1
ATOM 594 N N . ILE A 1 76 ? -10.343 0.845 27.265 1.00 93.00 76 ILE A N 1
ATOM 595 C CA . ILE A 1 76 ? -9.418 1.975 27.085 1.00 93.00 76 ILE A CA 1
ATOM 596 C C . ILE A 1 76 ? -8.122 1.593 26.350 1.00 93.00 76 ILE A C 1
ATOM 598 O O . ILE A 1 76 ? -7.491 2.439 25.724 1.00 93.00 76 ILE A O 1
ATOM 602 N N . GLY A 1 77 ? -7.745 0.309 26.372 1.00 95.38 77 GLY A N 1
ATOM 603 C CA . GLY A 1 77 ? -6.453 -0.156 25.856 1.00 95.38 77 GLY A CA 1
ATOM 604 C C . GLY A 1 77 ? -6.173 0.238 24.402 1.00 95.38 77 GLY A C 1
ATOM 605 O O . GLY A 1 77 ? -5.064 0.659 24.102 1.00 95.38 77 GLY A O 1
ATOM 606 N N . LEU A 1 78 ? -7.170 0.181 23.510 1.00 95.12 78 LEU A N 1
ATOM 607 C CA . LEU A 1 78 ? -6.975 0.563 22.102 1.00 95.12 78 LEU A CA 1
ATOM 608 C C . LEU A 1 78 ? -6.681 2.062 21.940 1.00 95.12 78 LEU A C 1
ATOM 610 O O . LEU A 1 78 ? -5.763 2.430 21.214 1.00 95.12 78 LEU A O 1
ATOM 614 N N . ALA A 1 79 ? -7.426 2.911 22.653 1.00 96.25 79 ALA A N 1
ATOM 615 C CA . ALA A 1 79 ? -7.226 4.359 22.641 1.00 96.25 79 ALA A CA 1
ATOM 616 C C . ALA A 1 79 ? -5.863 4.753 23.230 1.00 96.25 79 ALA A C 1
ATOM 618 O O . ALA A 1 79 ? -5.214 5.660 22.710 1.00 96.25 79 ALA A O 1
ATOM 619 N N . MET A 1 80 ? -5.413 4.041 24.270 1.00 97.56 80 MET A N 1
ATOM 620 C CA . MET A 1 80 ? -4.090 4.241 24.869 1.00 97.56 80 MET A CA 1
ATOM 621 C C . MET A 1 80 ? -2.973 3.864 23.905 1.00 97.56 80 MET A C 1
ATOM 623 O O . MET A 1 80 ? -2.070 4.664 23.710 1.00 97.56 80 MET A O 1
ATOM 627 N N . ILE A 1 81 ? -3.050 2.698 23.255 1.00 98.12 81 ILE A N 1
ATOM 628 C CA . ILE A 1 81 ? -2.020 2.266 22.297 1.00 98.12 81 ILE A CA 1
ATOM 629 C C . ILE A 1 81 ? -1.894 3.281 21.153 1.00 98.12 81 ILE A C 1
ATOM 631 O O . ILE A 1 81 ? -0.786 3.733 20.870 1.00 98.12 81 ILE A O 1
ATOM 635 N N . GLY A 1 82 ? -3.014 3.678 20.536 1.00 97.75 82 GLY A N 1
ATOM 636 C CA . GLY A 1 82 ? -3.010 4.671 19.456 1.00 97.75 82 GLY A CA 1
ATOM 637 C C . GLY A 1 82 ? -2.415 6.008 19.903 1.00 97.75 82 GLY A C 1
ATOM 638 O O . GLY A 1 82 ? -1.463 6.496 19.296 1.00 97.75 82 GLY A O 1
ATOM 639 N N . SER A 1 83 ? -2.894 6.543 21.032 1.00 98.25 83 SER A N 1
ATOM 640 C CA . SER A 1 83 ? -2.388 7.798 21.608 1.00 98.25 83 SER A CA 1
ATOM 641 C C . SER A 1 83 ? -0.901 7.737 21.966 1.00 98.25 83 SER A C 1
ATOM 643 O O . SER A 1 83 ? -0.179 8.700 21.724 1.00 98.25 83 SER A O 1
ATOM 645 N N . SER A 1 84 ? -0.417 6.617 22.514 1.00 98.56 84 SER A N 1
ATOM 646 C CA . SER A 1 84 ? 0.997 6.437 22.862 1.00 98.56 84 SER A CA 1
ATOM 647 C C . SER A 1 84 ? 1.895 6.407 21.626 1.00 98.56 84 SER A C 1
ATOM 649 O O . SER A 1 84 ? 2.941 7.053 21.630 1.00 98.56 84 SER A O 1
ATOM 651 N N . ILE A 1 85 ? 1.489 5.713 20.557 1.00 98.69 85 ILE A N 1
ATOM 652 C CA . ILE A 1 85 ? 2.249 5.676 19.297 1.00 98.69 85 ILE A CA 1
ATOM 653 C C . ILE A 1 85 ? 2.260 7.064 18.644 1.00 98.69 85 ILE A C 1
ATOM 655 O O . ILE A 1 85 ? 3.317 7.531 18.223 1.00 98.69 85 ILE A O 1
ATOM 659 N N . THR A 1 86 ? 1.119 7.763 18.606 1.00 98.62 86 THR A N 1
ATOM 660 C CA . THR A 1 86 ? 1.059 9.138 18.082 1.00 98.62 86 THR A CA 1
ATOM 661 C C . THR A 1 86 ? 1.898 10.101 18.923 1.00 98.62 86 THR A C 1
ATOM 663 O O . THR A 1 86 ? 2.632 10.909 18.362 1.00 98.62 86 THR A O 1
ATOM 666 N N . GLY A 1 87 ? 1.862 9.983 20.253 1.00 98.50 87 GLY A N 1
ATOM 667 C CA . GLY A 1 87 ? 2.714 10.761 21.154 1.00 98.50 87 GLY A CA 1
ATOM 668 C C . GLY A 1 87 ? 4.203 10.522 20.899 1.00 98.50 87 GLY A C 1
ATOM 669 O O . GLY A 1 87 ? 4.965 11.481 20.790 1.00 98.50 87 GLY A O 1
ATOM 670 N N . LEU A 1 88 ? 4.613 9.262 20.711 1.00 98.62 88 LEU A N 1
ATOM 671 C CA . LEU A 1 88 ? 5.981 8.923 20.314 1.00 98.62 88 LEU A CA 1
ATOM 672 C C . LEU A 1 88 ? 6.351 9.558 18.968 1.00 98.62 88 LEU A C 1
ATOM 674 O O . LEU A 1 88 ? 7.425 10.140 18.848 1.00 98.62 88 LEU A O 1
ATOM 678 N N . ALA A 1 89 ? 5.466 9.499 17.971 1.00 98.31 89 ALA A N 1
ATOM 679 C CA . ALA A 1 89 ? 5.717 10.124 16.676 1.00 98.31 89 ALA A CA 1
ATOM 680 C C . ALA A 1 89 ? 5.901 11.648 16.797 1.00 98.31 89 ALA A C 1
ATOM 682 O O . ALA A 1 89 ? 6.810 12.201 16.180 1.00 98.31 89 ALA A O 1
ATOM 683 N N . ILE A 1 90 ? 5.107 12.326 17.637 1.00 98.31 90 ILE A N 1
ATOM 684 C CA . ILE A 1 90 ? 5.264 13.763 17.924 1.00 98.31 90 ILE A CA 1
ATOM 685 C C . ILE A 1 90 ? 6.613 14.046 18.584 1.00 98.31 90 ILE A C 1
ATOM 687 O O . ILE A 1 90 ? 7.318 14.943 18.127 1.00 98.31 90 ILE A O 1
ATOM 691 N N . ILE A 1 91 ? 7.001 13.266 19.600 1.00 98.00 91 ILE A N 1
ATOM 692 C CA . ILE A 1 91 ? 8.313 13.387 20.263 1.00 98.00 91 ILE A CA 1
ATOM 693 C C . ILE A 1 91 ? 9.450 13.226 19.246 1.00 98.00 91 ILE A C 1
ATOM 695 O O . ILE A 1 91 ? 10.444 13.946 19.302 1.00 98.00 91 ILE A O 1
ATOM 699 N N . LEU A 1 92 ? 9.295 12.310 18.288 1.00 97.19 92 LEU A N 1
ATOM 700 C CA . LEU A 1 92 ? 10.270 12.092 17.222 1.00 97.19 92 LEU A CA 1
ATOM 701 C C . LEU A 1 92 ? 10.221 13.160 16.117 1.00 97.19 92 LEU A C 1
ATOM 703 O O . LEU A 1 92 ? 11.148 13.214 15.307 1.00 97.19 92 LEU A O 1
ATOM 707 N N . GLY A 1 93 ? 9.212 14.032 16.103 1.00 96.06 93 GLY A N 1
ATOM 708 C CA . GLY A 1 93 ? 9.151 15.207 15.236 1.00 96.06 93 GLY A CA 1
ATOM 709 C C . GLY A 1 93 ? 7.998 15.241 14.235 1.00 96.06 93 GLY A C 1
ATOM 710 O O . GLY A 1 93 ? 8.075 16.021 13.297 1.00 96.06 93 GLY A O 1
ATOM 711 N N . ALA A 1 94 ? 6.921 14.466 14.403 1.00 96.25 94 ALA A N 1
ATOM 712 C CA . ALA A 1 94 ? 5.787 14.446 13.459 1.00 96.25 94 ALA A CA 1
ATOM 713 C C . ALA A 1 94 ? 5.131 15.815 13.179 1.00 96.25 94 ALA A C 1
ATOM 715 O O . ALA A 1 94 ? 4.431 15.957 12.184 1.00 96.25 94 ALA A O 1
ATOM 716 N N . LEU A 1 95 ? 5.330 16.813 14.046 1.00 95.00 95 LEU A N 1
ATOM 717 C CA . LEU A 1 95 ? 4.795 18.173 13.876 1.00 95.00 95 LEU A CA 1
ATOM 718 C C . LEU A 1 95 ? 5.878 19.235 13.640 1.00 95.00 95 LEU A C 1
ATOM 720 O O . LEU A 1 95 ? 5.556 20.408 13.486 1.00 95.00 95 LEU A O 1
ATOM 724 N N . THR A 1 96 ? 7.154 18.849 13.672 1.00 93.12 96 THR A N 1
ATOM 725 C CA . THR A 1 96 ? 8.287 19.788 13.636 1.00 93.12 96 THR A CA 1
ATOM 726 C C . THR A 1 96 ? 9.299 19.467 12.546 1.00 93.12 96 THR A C 1
ATOM 728 O O . THR A 1 96 ? 10.056 20.352 12.153 1.00 93.12 96 THR A O 1
ATOM 731 N N . VAL A 1 97 ? 9.336 18.225 12.059 1.00 87.94 97 VAL A N 1
ATOM 732 C CA . VAL A 1 97 ? 10.224 17.824 10.973 1.00 87.94 97 VAL A CA 1
ATOM 733 C C . VAL A 1 97 ? 9.752 18.466 9.672 1.00 87.94 97 VAL A C 1
ATOM 735 O O . VAL A 1 97 ? 8.574 18.406 9.331 1.00 87.94 97 VAL A O 1
ATOM 738 N N . GLN A 1 98 ? 10.685 19.099 8.970 1.00 85.81 98 GLN A N 1
ATOM 739 C CA . GLN A 1 98 ? 10.451 19.713 7.668 1.00 85.81 98 GLN A CA 1
ATOM 740 C C . GLN A 1 98 ? 11.079 18.840 6.589 1.00 85.81 98 GLN A C 1
ATOM 742 O O . GLN A 1 98 ? 12.161 18.279 6.788 1.00 85.81 98 GLN A O 1
ATOM 747 N N . GLY A 1 99 ? 10.404 18.719 5.450 1.00 78.94 99 GLY A N 1
ATOM 748 C CA . GLY A 1 99 ? 10.931 18.004 4.297 1.00 78.94 99 GLY A CA 1
ATOM 749 C C . GLY A 1 99 ? 12.168 18.702 3.740 1.00 78.94 99 GLY A C 1
ATOM 750 O O . GLY A 1 99 ? 12.125 19.885 3.396 1.00 78.94 99 GLY A O 1
ATOM 751 N N . THR A 1 100 ? 13.266 17.964 3.622 1.00 80.31 100 THR A N 1
ATOM 752 C CA . THR A 1 100 ? 14.476 18.427 2.943 1.00 80.31 100 THR A CA 1
ATOM 753 C C . THR A 1 100 ? 14.451 18.024 1.474 1.00 80.31 100 THR A C 1
ATOM 755 O O . THR A 1 100 ? 13.853 17.014 1.097 1.00 80.31 100 THR A O 1
ATOM 758 N N . ASP A 1 101 ? 15.101 18.824 0.630 1.00 79.31 101 ASP A N 1
ATOM 759 C CA . ASP A 1 101 ? 15.370 18.419 -0.746 1.00 79.31 101 ASP A CA 1
ATOM 760 C C . ASP A 1 101 ? 16.540 17.432 -0.729 1.00 79.31 101 ASP A C 1
ATOM 762 O O . ASP A 1 101 ? 17.513 17.605 0.007 1.00 79.31 101 ASP A O 1
ATOM 766 N N . VAL A 1 102 ? 16.419 16.352 -1.494 1.00 80.12 102 VAL A N 1
ATOM 767 C CA . VAL A 1 102 ? 17.287 15.183 -1.352 1.00 80.12 102 VAL A CA 1
ATOM 768 C C . VAL A 1 102 ? 17.739 14.728 -2.727 1.00 80.12 102 VAL A C 1
ATOM 770 O O . VAL A 1 102 ? 16.925 14.584 -3.641 1.00 80.12 102 VAL A O 1
ATOM 773 N N . ALA A 1 103 ? 19.040 14.484 -2.870 1.00 76.81 103 ALA A N 1
ATOM 774 C CA . ALA A 1 103 ? 19.610 13.988 -4.114 1.00 76.81 103 ALA A CA 1
ATOM 775 C C . ALA A 1 103 ? 19.075 12.585 -4.457 1.00 76.81 103 ALA A C 1
ATOM 777 O O . ALA A 1 103 ? 18.633 11.824 -3.590 1.00 76.81 103 ALA A O 1
ATOM 778 N N . LYS A 1 104 ? 19.118 12.215 -5.743 1.00 75.88 104 LYS A N 1
ATOM 779 C CA . LYS A 1 104 ? 18.757 10.854 -6.161 1.00 75.88 104 LYS A CA 1
ATOM 780 C C . LYS A 1 104 ? 19.769 9.870 -5.557 1.00 75.88 104 LYS A C 1
ATOM 782 O O . LYS A 1 104 ? 20.953 9.923 -5.877 1.00 75.88 104 LYS A O 1
ATOM 787 N N . SER A 1 105 ? 19.291 9.003 -4.664 1.00 76.88 105 SER A N 1
ATOM 788 C CA . SER A 1 105 ? 20.083 7.924 -4.066 1.00 76.88 105 SER A CA 1
ATOM 789 C C . SER A 1 105 ? 20.199 6.749 -5.037 1.00 76.88 105 SER A C 1
ATOM 791 O O . SER A 1 105 ? 19.283 6.482 -5.815 1.00 76.88 105 SER A O 1
ATOM 793 N N . THR A 1 106 ? 21.311 6.019 -4.970 1.00 79.56 106 THR A N 1
ATOM 794 C CA . THR A 1 106 ? 21.522 4.784 -5.740 1.00 79.56 106 THR A CA 1
ATOM 795 C C . THR A 1 106 ? 20.747 3.595 -5.170 1.00 79.56 106 THR A C 1
ATOM 797 O O . THR A 1 106 ? 20.453 2.654 -5.907 1.00 79.56 106 THR A O 1
ATOM 800 N N . TRP A 1 107 ? 20.384 3.634 -3.883 1.00 86.06 107 TRP A N 1
ATOM 801 C CA . TRP A 1 107 ? 19.608 2.592 -3.212 1.00 86.06 107 TRP A CA 1
ATOM 802 C C . TRP A 1 107 ? 18.611 3.181 -2.212 1.00 86.06 107 TRP A C 1
ATOM 804 O O . TRP A 1 107 ? 18.961 4.075 -1.439 1.00 86.06 107 TRP A O 1
ATOM 814 N N . HIS A 1 108 ? 17.391 2.650 -2.194 1.00 90.94 108 HIS A N 1
ATOM 815 C CA . HIS A 1 108 ? 16.346 3.031 -1.247 1.00 90.94 108 HIS A CA 1
ATOM 816 C C . HIS A 1 108 ? 15.355 1.883 -1.003 1.00 90.94 108 HIS A C 1
ATOM 818 O O . HIS A 1 108 ? 15.163 0.992 -1.830 1.00 90.94 108 HIS A O 1
ATOM 824 N N . PHE A 1 109 ? 14.686 1.936 0.143 1.00 92.44 109 PHE A N 1
ATOM 825 C CA . PHE A 1 109 ? 13.489 1.165 0.450 1.00 92.44 109 PHE A CA 1
ATOM 826 C C . PHE A 1 109 ? 12.252 2.013 0.152 1.00 92.44 109 PHE A C 1
ATOM 828 O O . PHE A 1 109 ? 12.250 3.217 0.400 1.00 92.44 109 PHE A O 1
ATOM 835 N N . GLY A 1 110 ? 11.192 1.389 -0.357 1.00 93.12 110 GLY A N 1
ATOM 836 C CA . GLY A 1 110 ? 9.933 2.069 -0.684 1.00 93.12 110 GLY A CA 1
ATOM 837 C C . GLY A 1 110 ? 9.010 2.227 0.522 1.00 93.12 110 GLY A C 1
ATOM 838 O O . GLY A 1 110 ? 7.865 1.780 0.464 1.00 93.12 110 GLY A O 1
ATOM 839 N N . LEU A 1 111 ? 9.495 2.775 1.644 1.00 95.94 111 LEU A N 1
ATOM 840 C CA . LEU A 1 111 ? 8.661 2.927 2.845 1.00 95.94 111 LEU A CA 1
ATOM 841 C C . LEU A 1 111 ? 7.550 3.961 2.622 1.00 95.94 111 LEU A C 1
ATOM 843 O O . LEU A 1 111 ? 6.413 3.726 3.025 1.00 95.94 111 LEU A O 1
ATOM 847 N N . ASP A 1 112 ? 7.857 5.063 1.943 1.00 93.44 112 ASP A N 1
ATOM 848 C CA . ASP A 1 112 ? 6.874 6.050 1.485 1.00 93.44 112 ASP A CA 1
ATOM 849 C C . ASP A 1 112 ? 5.768 5.425 0.628 1.00 93.44 112 ASP A C 1
ATOM 851 O O . ASP A 1 112 ? 4.581 5.594 0.914 1.00 93.44 112 ASP A O 1
ATOM 855 N N . TRP A 1 113 ? 6.164 4.645 -0.376 1.00 92.25 113 TRP A N 1
ATOM 856 C CA . TRP A 1 113 ? 5.264 3.927 -1.262 1.00 92.25 113 TRP A CA 1
ATOM 857 C C . TRP A 1 113 ? 4.394 2.947 -0.481 1.00 92.25 113 TRP A C 1
ATOM 859 O O . TRP A 1 113 ? 3.177 2.952 -0.632 1.00 92.25 113 TRP A O 1
ATOM 869 N N . MET A 1 114 ? 4.996 2.161 0.415 1.00 95.81 114 MET A N 1
ATOM 870 C CA . MET A 1 114 ? 4.265 1.230 1.269 1.00 95.81 114 MET A CA 1
ATOM 871 C C . MET A 1 114 ? 3.214 1.947 2.123 1.00 95.81 114 MET A C 1
ATOM 873 O O . MET A 1 114 ? 2.096 1.456 2.237 1.00 95.81 114 MET A O 1
ATOM 877 N N . ILE A 1 115 ? 3.551 3.089 2.733 1.00 96.00 115 ILE A N 1
ATOM 878 C CA . ILE A 1 115 ? 2.619 3.863 3.568 1.00 96.00 115 ILE A CA 1
ATOM 879 C C . ILE A 1 115 ? 1.447 4.377 2.730 1.00 96.00 115 ILE A C 1
ATOM 881 O O . ILE A 1 115 ? 0.293 4.225 3.138 1.00 96.00 115 ILE A O 1
ATOM 885 N N . LEU A 1 116 ? 1.740 4.995 1.583 1.00 93.56 116 LEU A N 1
ATOM 886 C CA . LEU A 1 116 ? 0.731 5.600 0.716 1.00 93.56 116 LEU A CA 1
ATOM 887 C C . LEU A 1 116 ? -0.184 4.544 0.092 1.00 93.56 116 LEU A C 1
ATOM 889 O O . LEU A 1 116 ? -1.404 4.704 0.142 1.00 93.56 116 LEU A O 1
ATOM 893 N N . ASP A 1 117 ? 0.386 3.459 -0.434 1.00 94.44 117 ASP A N 1
ATOM 894 C CA . ASP A 1 117 ? -0.385 2.360 -1.010 1.00 94.44 117 ASP A CA 1
ATOM 895 C C . ASP A 1 117 ? -1.236 1.672 0.062 1.00 94.44 117 ASP A C 1
ATOM 897 O O . ASP A 1 117 ? -2.443 1.529 -0.110 1.00 94.44 117 ASP A O 1
ATOM 901 N N . LEU A 1 118 ? -0.668 1.370 1.236 1.00 96.44 118 LEU A N 1
ATOM 902 C CA . LEU A 1 118 ? -1.425 0.772 2.338 1.00 96.44 118 LEU A CA 1
ATOM 903 C C . LEU A 1 118 ? -2.591 1.662 2.782 1.00 96.44 118 LEU A C 1
ATOM 905 O O . LEU A 1 118 ? -3.698 1.165 3.003 1.00 96.44 118 LEU A O 1
ATOM 909 N N . LEU A 1 119 ? -2.362 2.972 2.914 1.00 95.94 119 LEU A N 1
ATOM 910 C CA . LEU A 1 119 ? -3.413 3.929 3.253 1.00 95.94 119 LEU A CA 1
ATOM 911 C C . LEU A 1 119 ? -4.519 3.930 2.193 1.00 95.94 119 LEU A C 1
ATOM 913 O O . LEU A 1 119 ? -5.697 3.864 2.550 1.00 95.94 119 LEU A O 1
ATOM 917 N N . LEU A 1 120 ? -4.148 3.980 0.914 1.00 95.50 120 LEU A N 1
ATOM 918 C CA . LEU A 1 120 ? -5.084 3.997 -0.206 1.00 95.50 120 LEU A CA 1
ATOM 919 C C . LEU A 1 120 ? -5.900 2.700 -0.281 1.00 95.50 120 LEU A C 1
ATOM 921 O O . LEU A 1 120 ? -7.130 2.747 -0.337 1.00 95.50 120 LEU A O 1
ATOM 925 N N . MET A 1 121 ? -5.235 1.547 -0.218 1.00 96.19 121 MET A N 1
ATOM 926 C CA . MET A 1 121 ? -5.874 0.235 -0.279 1.00 96.19 121 MET A CA 1
ATOM 927 C C . MET A 1 121 ? -6.819 0.026 0.903 1.00 96.19 121 MET A C 1
ATOM 929 O O . MET A 1 121 ? -7.963 -0.387 0.707 1.00 96.19 121 MET A O 1
ATOM 933 N N . VAL A 1 122 ? -6.409 0.395 2.121 1.00 95.19 122 VAL A N 1
ATOM 934 C CA . VAL A 1 122 ? -7.292 0.349 3.295 1.00 95.19 122 VAL A CA 1
ATOM 935 C C . VAL A 1 122 ? -8.478 1.297 3.126 1.00 95.19 122 VAL A C 1
ATOM 937 O O . VAL A 1 122 ? -9.610 0.895 3.393 1.00 95.19 122 VAL A O 1
ATOM 940 N N . ALA A 1 123 ? -8.258 2.529 2.662 1.00 95.56 123 ALA A N 1
ATOM 941 C CA . ALA A 1 123 ? -9.318 3.521 2.481 1.00 95.56 123 ALA A CA 1
ATOM 942 C C . ALA A 1 123 ? -10.356 3.112 1.422 1.00 95.56 123 ALA A C 1
ATOM 944 O O . ALA A 1 123 ? -11.526 3.469 1.556 1.00 95.56 123 ALA A O 1
ATOM 945 N N . ILE A 1 124 ? -9.957 2.351 0.402 1.00 96.00 124 ILE A N 1
ATOM 946 C CA . ILE A 1 124 ? -10.856 1.864 -0.651 1.00 96.00 124 ILE A CA 1
ATOM 947 C C . ILE A 1 124 ? -11.492 0.531 -0.245 1.00 96.00 124 ILE A C 1
ATOM 949 O O . ILE A 1 124 ? -12.717 0.411 -0.145 1.00 96.00 124 ILE A O 1
ATOM 953 N N . PHE A 1 125 ? -10.671 -0.488 -0.002 1.00 94.81 125 PHE A N 1
ATOM 954 C CA . PHE A 1 125 ? -11.146 -1.863 0.075 1.00 94.81 125 PHE A CA 1
ATOM 955 C C . PHE A 1 125 ? -11.741 -2.225 1.431 1.00 94.81 125 PHE A C 1
ATOM 957 O O . PHE A 1 125 ? -12.732 -2.955 1.471 1.00 94.81 125 PHE A O 1
ATOM 964 N N . VAL A 1 126 ? -11.240 -1.685 2.547 1.00 92.31 126 VAL A N 1
ATOM 965 C CA . VAL A 1 126 ? -11.836 -2.007 3.855 1.00 92.31 126 VAL A CA 1
ATOM 966 C C . VAL A 1 126 ? -13.288 -1.516 3.942 1.00 92.31 126 VAL A C 1
ATOM 968 O O . VAL A 1 126 ? -14.134 -2.317 4.355 1.00 92.31 126 VAL A O 1
ATOM 971 N N . PRO A 1 127 ? -13.644 -0.282 3.521 1.00 91.00 127 PRO A N 1
ATOM 972 C CA . PRO A 1 127 ? -15.040 0.131 3.412 1.00 91.00 127 PRO A CA 1
ATOM 973 C C . PRO A 1 127 ? -15.848 -0.723 2.438 1.00 91.00 127 PRO A C 1
ATOM 975 O O . PRO A 1 127 ? -16.931 -1.177 2.812 1.00 91.00 127 PRO A O 1
ATOM 978 N N . LEU A 1 128 ? -15.335 -0.997 1.232 1.00 92.31 128 LEU A N 1
ATOM 979 C CA . LEU A 1 128 ? -16.044 -1.830 0.253 1.00 92.31 128 LEU A CA 1
ATOM 980 C C . LEU A 1 128 ? -16.394 -3.197 0.832 1.00 92.31 128 LEU A C 1
ATOM 982 O O . LEU A 1 128 ? -17.547 -3.620 0.786 1.00 92.31 128 LEU A O 1
ATOM 986 N N . GLU A 1 129 ? -15.441 -3.866 1.466 1.00 90.88 129 GLU A N 1
ATOM 987 C CA . GLU A 1 129 ? -15.693 -5.171 2.054 1.00 90.88 129 GLU A CA 1
ATOM 988 C C . GLU A 1 129 ? -16.445 -5.108 3.397 1.00 90.88 129 GLU A C 1
ATOM 990 O O . GLU A 1 129 ? -16.876 -6.144 3.914 1.00 90.88 129 GLU A O 1
ATOM 995 N N . LEU A 1 130 ? -16.564 -3.932 4.021 1.00 86.19 130 LEU A N 1
ATOM 996 C CA . LEU A 1 130 ? -17.402 -3.727 5.200 1.00 86.19 130 LEU A CA 1
ATOM 997 C C . LEU A 1 130 ? -18.865 -3.521 4.791 1.00 86.19 130 LEU A C 1
ATOM 999 O O . LEU A 1 130 ? -19.752 -4.120 5.403 1.00 86.19 130 LEU A O 1
ATOM 1003 N N . PHE A 1 131 ? -19.131 -2.712 3.769 1.00 88.62 131 PHE A N 1
ATOM 1004 C CA . PHE A 1 131 ? -20.490 -2.374 3.337 1.00 88.62 131 PHE A CA 1
ATOM 1005 C C . PHE A 1 131 ? -21.063 -3.375 2.327 1.00 88.62 131 PHE A C 1
ATOM 1007 O O . PHE A 1 131 ? -22.252 -3.684 2.394 1.00 88.62 131 PHE A O 1
ATOM 1014 N N . PHE A 1 132 ? -20.219 -3.969 1.481 1.00 91.75 132 PHE A N 1
ATOM 1015 C CA . PHE A 1 132 ? -20.606 -4.906 0.420 1.00 91.75 132 PHE A CA 1
ATOM 1016 C C . PHE A 1 132 ? -19.883 -6.269 0.513 1.00 91.75 132 PHE A C 1
ATOM 1018 O O . PHE A 1 132 ? -19.330 -6.750 -0.478 1.00 91.75 132 PHE A O 1
ATOM 1025 N N . PRO A 1 133 ? -19.862 -6.949 1.680 1.00 90.75 133 PRO A N 1
ATOM 1026 C CA . PRO A 1 133 ? -19.193 -8.240 1.799 1.00 90.75 133 PRO A CA 1
ATOM 1027 C C . PRO A 1 133 ? -19.926 -9.331 1.009 1.00 90.75 133 PRO A C 1
ATOM 1029 O O . PRO A 1 133 ? -21.087 -9.638 1.300 1.00 90.75 133 PRO A O 1
ATOM 1032 N N . LYS A 1 134 ? -19.211 -10.006 0.099 1.00 91.12 134 LYS A N 1
ATOM 1033 C CA . LYS A 1 134 ? -19.672 -11.267 -0.509 1.00 91.12 134 LYS A CA 1
ATOM 1034 C C . LYS A 1 134 ? -19.799 -12.371 0.545 1.00 91.12 134 LYS A C 1
ATOM 1036 O O . LYS A 1 134 ? -20.813 -13.058 0.604 1.00 91.12 134 LYS A O 1
ATOM 1041 N N . ASN A 1 135 ? -18.790 -12.507 1.409 1.00 90.06 135 ASN A N 1
ATOM 1042 C CA . ASN A 1 135 ? -18.797 -13.445 2.528 1.00 90.06 135 ASN A CA 1
ATOM 1043 C C . ASN A 1 135 ? -19.046 -12.708 3.857 1.00 90.06 135 ASN A C 1
ATOM 1045 O O . ASN A 1 135 ? -18.151 -12.074 4.412 1.00 90.06 135 ASN A O 1
ATOM 1049 N N . LYS A 1 136 ? -20.272 -12.797 4.388 1.00 88.31 136 LYS A N 1
ATOM 1050 C CA . LYS A 1 136 ? -20.675 -12.089 5.619 1.00 88.31 136 LYS A CA 1
ATOM 1051 C C . LYS A 1 136 ? -20.094 -12.690 6.904 1.00 88.31 136 LYS A C 1
ATOM 1053 O O . LYS A 1 136 ? -20.105 -11.998 7.925 1.00 88.31 136 LYS A O 1
ATOM 1058 N N . SER A 1 137 ? -19.623 -13.941 6.876 1.00 87.38 137 SER A N 1
ATOM 1059 C CA . SER A 1 137 ? -19.042 -14.611 8.048 1.00 87.38 137 SER A CA 1
ATOM 1060 C C . SER A 1 137 ? -17.538 -14.379 8.199 1.00 87.38 137 SER A C 1
ATOM 1062 O O . SER A 1 137 ? -17.005 -14.634 9.277 1.00 87.38 137 SER A O 1
ATOM 1064 N N . GLN A 1 138 ? -16.856 -13.876 7.165 1.00 87.75 138 GLN A N 1
ATOM 1065 C CA . GLN A 1 138 ? -15.424 -13.583 7.219 1.00 87.75 138 GLN A CA 1
ATOM 1066 C C . GLN A 1 138 ? -15.152 -12.264 7.955 1.00 87.75 138 GLN A C 1
ATOM 1068 O O . GLN A 1 138 ? -15.762 -11.225 7.687 1.00 87.75 138 GLN A O 1
ATOM 1073 N N . THR A 1 139 ? -14.210 -12.297 8.895 1.00 87.75 139 THR A N 1
ATOM 1074 C CA . THR A 1 139 ? -13.727 -11.107 9.607 1.00 87.75 139 THR A CA 1
ATOM 1075 C C . THR A 1 139 ? -12.457 -10.560 8.965 1.00 87.75 139 THR A C 1
ATOM 1077 O O . THR A 1 139 ? -11.677 -11.336 8.435 1.00 87.75 139 THR A O 1
ATOM 1080 N N . LYS A 1 140 ? -12.196 -9.251 9.097 1.00 85.50 140 LYS A N 1
ATOM 1081 C CA . LYS A 1 140 ? -10.957 -8.618 8.592 1.00 85.50 140 LYS A CA 1
ATOM 1082 C C . LYS A 1 140 ? -9.695 -9.138 9.265 1.00 85.50 140 LYS A C 1
ATOM 1084 O O . LYS A 1 140 ? -8.688 -9.361 8.623 1.00 85.50 140 LYS A O 1
ATOM 1089 N N . PHE A 1 141 ? -9.779 -9.404 10.562 1.00 87.81 141 PHE A N 1
ATOM 1090 C CA . PHE A 1 141 ? -8.710 -10.064 11.299 1.00 87.81 141 PHE A CA 1
ATOM 1091 C C . PHE A 1 141 ? -8.972 -11.576 11.338 1.00 87.81 141 PHE A C 1
ATOM 1093 O O . PHE A 1 141 ? -9.362 -12.106 12.380 1.00 87.81 141 PHE A O 1
ATOM 1100 N N . HIS A 1 142 ? -8.860 -12.240 10.182 1.00 90.12 142 HIS A N 1
ATOM 1101 C CA . HIS A 1 142 ? -8.970 -13.703 10.045 1.00 90.12 142 HIS A CA 1
ATOM 1102 C C . HIS A 1 142 ? -7.690 -14.415 10.531 1.00 90.12 142 HIS A C 1
ATOM 1104 O O . HIS A 1 142 ? -6.868 -13.824 11.216 1.00 90.12 142 HIS A O 1
ATOM 1110 N N . GLU A 1 143 ? -7.502 -15.704 10.272 1.00 90.38 143 GLU A N 1
ATOM 1111 C CA . GLU A 1 143 ? -6.325 -16.415 10.808 1.00 90.38 143 GLU A CA 1
ATOM 1112 C C . GLU A 1 143 ? -5.023 -16.045 10.079 1.00 90.38 143 GLU A C 1
ATOM 1114 O O . GLU A 1 143 ? -3.942 -16.119 10.658 1.00 90.38 143 GLU A O 1
ATOM 1119 N N . GLU A 1 144 ? -5.132 -15.566 8.838 1.00 92.50 144 GLU A N 1
ATOM 1120 C CA . GLU A 1 144 ? -3.994 -15.387 7.933 1.00 92.50 144 GLU A CA 1
ATOM 1121 C C . GLU A 1 144 ? -3.617 -13.921 7.664 1.00 92.50 144 GLU A C 1
ATOM 1123 O O . GLU A 1 144 ? -2.573 -13.679 7.065 1.00 92.50 144 GLU A O 1
ATOM 1128 N N . TRP A 1 145 ? -4.382 -12.936 8.166 1.00 92.75 145 TRP A N 1
ATOM 1129 C CA . TRP A 1 145 ? -4.179 -11.514 7.817 1.00 92.75 145 TRP A CA 1
ATOM 1130 C C . TRP A 1 145 ? -2.753 -11.024 8.093 1.00 92.75 145 TRP A C 1
ATOM 1132 O O . TRP A 1 145 ? -2.248 -10.140 7.408 1.00 92.75 145 TRP A O 1
ATOM 1142 N N . ARG A 1 146 ? -2.087 -11.582 9.116 1.00 94.31 146 ARG A N 1
ATOM 1143 C CA . ARG A 1 146 ? -0.697 -11.234 9.452 1.00 94.31 146 ARG A CA 1
ATOM 1144 C C . ARG A 1 146 ? 0.265 -11.708 8.376 1.00 94.31 146 ARG A C 1
ATOM 1146 O O . ARG A 1 146 ? 1.198 -10.987 8.038 1.00 94.31 146 ARG A O 1
ATOM 1153 N N . THR A 1 147 ? 0.043 -12.915 7.866 1.00 95.12 147 THR A N 1
ATOM 1154 C CA . THR A 1 147 ? 0.815 -13.479 6.763 1.00 95.12 147 THR A CA 1
ATOM 1155 C C . THR A 1 147 ? 0.631 -12.607 5.530 1.00 95.12 147 THR A C 1
ATOM 1157 O O . THR A 1 147 ? 1.625 -12.155 4.968 1.00 95.12 147 THR A O 1
ATOM 1160 N N . ASP A 1 148 ? -0.613 -12.273 5.180 1.00 95.25 148 ASP A N 1
ATOM 1161 C CA . ASP A 1 148 ? -0.917 -11.441 4.009 1.00 95.25 148 ASP A CA 1
ATOM 1162 C C . ASP A 1 148 ? -0.307 -10.040 4.123 1.00 95.25 148 ASP A C 1
ATOM 1164 O O . ASP A 1 148 ? 0.381 -9.581 3.210 1.00 95.25 148 ASP A O 1
ATOM 1168 N N . LEU A 1 149 ? -0.431 -9.407 5.294 1.00 95.75 149 LEU A N 1
ATOM 1169 C CA . LEU A 1 149 ? 0.219 -8.129 5.576 1.00 95.75 149 LEU A CA 1
ATOM 1170 C C . LEU A 1 149 ? 1.752 -8.224 5.528 1.00 95.75 149 LEU A C 1
ATOM 1172 O O . LEU A 1 149 ? 2.403 -7.283 5.087 1.00 95.75 149 LEU A O 1
ATOM 1176 N N . THR A 1 150 ? 2.352 -9.340 5.947 1.00 95.88 150 THR A N 1
ATOM 1177 C CA . THR A 1 150 ? 3.810 -9.528 5.866 1.00 95.88 150 THR A CA 1
ATOM 1178 C C . THR A 1 150 ? 4.272 -9.592 4.412 1.00 95.88 150 THR A C 1
ATOM 1180 O O . THR A 1 150 ? 5.244 -8.928 4.051 1.00 95.88 150 THR A O 1
ATOM 1183 N N . TYR A 1 151 ? 3.557 -10.330 3.557 1.00 95.81 151 TYR A N 1
ATOM 1184 C CA . TYR A 1 151 ? 3.831 -10.349 2.119 1.00 95.81 151 TYR A CA 1
ATOM 1185 C C . TYR A 1 151 ? 3.636 -8.969 1.478 1.00 95.81 151 TYR A C 1
ATOM 1187 O O . TYR A 1 151 ? 4.481 -8.536 0.689 1.00 95.81 151 TYR A O 1
ATOM 1195 N N . PHE A 1 152 ? 2.578 -8.245 1.856 1.00 95.75 152 PHE A N 1
ATOM 1196 C CA . PHE A 1 152 ? 2.364 -6.860 1.435 1.00 95.75 152 PHE A CA 1
ATOM 1197 C C . PHE A 1 152 ? 3.561 -5.976 1.820 1.00 95.75 152 PHE A C 1
ATOM 1199 O O . PHE A 1 152 ? 4.181 -5.367 0.953 1.00 95.75 152 PHE A O 1
ATOM 1206 N N . VAL A 1 153 ? 3.964 -5.966 3.092 1.00 96.00 153 VAL A N 1
ATOM 1207 C CA . VAL A 1 153 ? 5.068 -5.123 3.582 1.00 96.00 153 VAL A CA 1
ATOM 1208 C C . VAL A 1 153 ? 6.383 -5.452 2.875 1.00 96.00 153 VAL A C 1
ATOM 1210 O O . VAL A 1 153 ? 7.060 -4.547 2.393 1.00 96.00 153 VAL A O 1
ATOM 1213 N N . ILE A 1 154 ? 6.745 -6.734 2.762 1.00 93.75 154 ILE A N 1
ATOM 1214 C CA . ILE A 1 154 ? 8.002 -7.140 2.114 1.00 93.75 154 ILE A CA 1
ATOM 1215 C C . ILE A 1 154 ? 7.999 -6.744 0.633 1.00 93.75 154 ILE A C 1
ATOM 1217 O O . ILE A 1 154 ? 8.972 -6.163 0.155 1.00 93.75 154 ILE A O 1
ATOM 1221 N N . SER A 1 155 ? 6.915 -7.014 -0.098 1.00 91.00 155 SER A N 1
ATOM 1222 C CA . SER A 1 155 ? 6.847 -6.680 -1.528 1.00 91.00 155 SER A CA 1
ATOM 1223 C C . SER A 1 155 ? 6.970 -5.174 -1.794 1.00 91.00 155 SER A C 1
ATOM 1225 O O . SER A 1 155 ? 7.642 -4.782 -2.748 1.00 91.00 155 SER A O 1
ATOM 1227 N N . HIS A 1 156 ? 6.405 -4.334 -0.923 1.00 93.00 156 HIS A N 1
ATOM 1228 C CA . HIS A 1 156 ? 6.429 -2.878 -1.078 1.00 93.00 156 HIS A CA 1
ATOM 1229 C C . HIS A 1 156 ? 7.745 -2.247 -0.614 1.00 93.00 156 HIS A C 1
ATOM 1231 O O . HIS A 1 156 ? 8.286 -1.387 -1.310 1.00 93.00 156 HIS A O 1
ATOM 1237 N N . LEU A 1 157 ? 8.315 -2.695 0.512 1.00 93.62 157 LEU A N 1
ATOM 1238 C CA . LEU A 1 157 ? 9.605 -2.176 0.986 1.00 93.62 157 LEU A CA 1
ATOM 1239 C C . LEU A 1 157 ? 10.731 -2.444 -0.018 1.00 93.62 157 LEU A C 1
ATOM 1241 O O . LEU A 1 157 ? 11.602 -1.595 -0.205 1.00 93.62 157 LEU A O 1
ATOM 1245 N N . PHE A 1 158 ? 10.691 -3.594 -0.693 1.00 89.88 158 PHE A N 1
ATOM 1246 C CA . PHE A 1 158 ? 11.689 -4.010 -1.679 1.00 89.88 158 PHE A CA 1
ATOM 1247 C C . PHE A 1 158 ? 11.306 -3.652 -3.125 1.00 89.88 158 PHE A C 1
ATOM 1249 O O . PHE A 1 158 ? 11.845 -4.242 -4.062 1.00 89.88 158 PHE A O 1
ATOM 1256 N N . ILE A 1 159 ? 10.419 -2.672 -3.338 1.00 87.12 159 ILE A N 1
ATOM 1257 C CA . ILE A 1 159 ? 9.978 -2.272 -4.684 1.00 87.12 159 ILE A CA 1
ATOM 1258 C C . ILE A 1 159 ? 11.149 -1.925 -5.616 1.00 87.12 159 ILE A C 1
ATOM 1260 O O . ILE A 1 159 ? 11.162 -2.365 -6.764 1.00 87.12 159 ILE A O 1
ATOM 1264 N N . GLN A 1 160 ? 12.180 -1.233 -5.111 1.00 87.75 160 GLN A N 1
ATOM 1265 C CA . GLN A 1 160 ? 13.377 -0.911 -5.893 1.00 87.75 160 GLN A CA 1
ATOM 1266 C C . GLN A 1 160 ? 14.133 -2.178 -6.311 1.00 87.75 160 GLN A C 1
ATOM 1268 O O . GLN A 1 160 ? 14.514 -2.323 -7.470 1.00 87.75 160 GLN A O 1
ATOM 1273 N N . PHE A 1 161 ? 14.323 -3.120 -5.383 1.00 88.94 161 PHE A N 1
ATOM 1274 C CA . PHE A 1 161 ? 14.978 -4.394 -5.667 1.00 88.94 161 PHE A CA 1
ATOM 1275 C C . PHE A 1 161 ? 14.222 -5.165 -6.752 1.00 88.94 161 PHE A C 1
ATOM 1277 O O . PHE A 1 161 ? 14.832 -5.593 -7.733 1.00 88.94 161 PHE A O 1
ATOM 1284 N N . PHE A 1 162 ? 12.897 -5.287 -6.629 1.00 86.50 162 PHE A N 1
ATOM 1285 C CA . PHE A 1 162 ? 12.085 -5.955 -7.644 1.00 86.50 162 PHE A CA 1
ATOM 1286 C C . PHE A 1 162 ? 12.129 -5.227 -8.992 1.00 86.50 162 PHE A C 1
ATOM 1288 O O . PHE A 1 162 ? 12.267 -5.887 -10.020 1.00 86.50 162 PHE A O 1
ATOM 1295 N N . GLY A 1 163 ? 12.098 -3.893 -9.007 1.00 86.94 163 GLY A N 1
ATOM 1296 C CA . GLY A 1 163 ? 12.264 -3.098 -10.227 1.00 86.94 163 GLY A CA 1
ATOM 1297 C C . GLY A 1 163 ? 13.618 -3.336 -10.902 1.00 86.94 163 GLY A C 1
ATOM 1298 O O . GLY A 1 163 ? 13.679 -3.651 -12.085 1.00 86.94 163 GLY A O 1
ATOM 1299 N N . ILE A 1 164 ? 14.714 -3.299 -10.141 1.00 86.94 164 ILE A N 1
ATOM 1300 C CA . ILE A 1 164 ? 16.069 -3.522 -10.666 1.00 86.94 164 ILE A CA 1
ATOM 1301 C C . ILE A 1 164 ? 16.229 -4.935 -11.223 1.00 86.94 164 ILE A C 1
ATOM 1303 O O . ILE A 1 164 ? 16.747 -5.109 -12.329 1.00 86.94 164 ILE A O 1
ATOM 1307 N N . VAL A 1 165 ? 15.829 -5.947 -10.450 1.00 86.69 165 VAL A N 1
ATOM 1308 C CA . VAL A 1 165 ? 16.023 -7.349 -10.833 1.00 86.69 165 VAL A CA 1
ATOM 1309 C C . VAL A 1 165 ? 15.201 -7.680 -12.075 1.00 86.69 165 VAL A C 1
ATOM 1311 O O . VAL A 1 165 ? 15.653 -8.484 -12.878 1.00 86.69 165 VAL A O 1
ATOM 1314 N N . THR A 1 166 ? 14.056 -7.029 -12.284 1.00 84.56 166 THR A N 1
ATOM 1315 C CA . THR A 1 166 ? 13.196 -7.252 -13.457 1.00 84.56 166 THR A CA 1
ATOM 1316 C C . THR A 1 166 ? 13.645 -6.451 -14.681 1.00 84.56 166 THR A C 1
ATOM 1318 O O . THR A 1 166 ? 13.746 -7.016 -15.767 1.00 84.56 166 THR A O 1
ATOM 1321 N N . GLN A 1 167 ? 14.012 -5.177 -14.517 1.00 85.69 167 GLN A N 1
ATOM 1322 C CA . GLN A 1 167 ? 14.367 -4.288 -15.630 1.00 85.69 167 GLN A CA 1
ATOM 1323 C C . GLN A 1 167 ? 15.786 -4.521 -16.177 1.00 85.69 167 GLN A C 1
ATOM 1325 O O . GLN A 1 167 ? 16.002 -4.465 -17.390 1.00 85.69 167 GLN A O 1
ATOM 1330 N 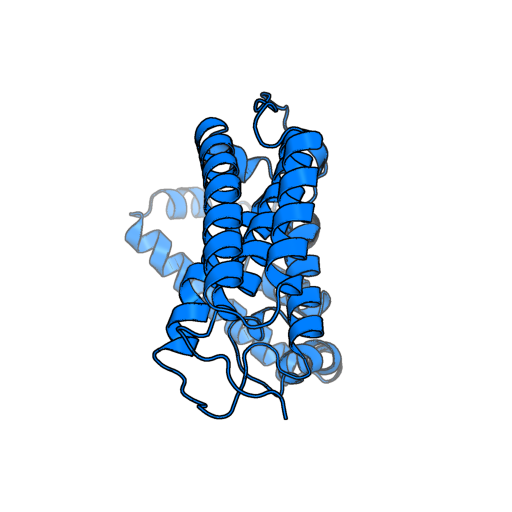N . LYS A 1 168 ? 16.786 -4.774 -15.317 1.00 86.38 168 LYS A N 1
ATOM 1331 C CA . LYS A 1 168 ? 18.186 -4.902 -15.772 1.00 86.38 168 LYS A CA 1
ATOM 1332 C C . LYS A 1 168 ? 18.407 -6.042 -16.775 1.00 86.38 168 LYS A C 1
ATOM 1334 O O . LYS A 1 168 ? 19.112 -5.804 -17.756 1.00 86.38 168 LYS A O 1
ATOM 1339 N N . PRO A 1 169 ? 17.839 -7.248 -16.584 1.00 85.44 169 PRO A N 1
ATOM 1340 C CA . PRO A 1 169 ? 17.941 -8.307 -17.580 1.00 85.44 169 PRO A CA 1
ATOM 1341 C C . PRO A 1 169 ? 17.359 -7.894 -18.932 1.00 85.44 169 PRO A C 1
ATOM 1343 O O . PRO A 1 169 ? 18.007 -8.123 -19.947 1.00 85.44 169 PRO A O 1
ATOM 1346 N N . ALA A 1 170 ? 16.198 -7.231 -18.958 1.00 83.94 170 ALA A N 1
ATOM 1347 C CA . ALA A 1 170 ? 15.591 -6.771 -20.207 1.00 83.94 170 ALA A CA 1
ATOM 1348 C C . ALA A 1 170 ? 16.528 -5.821 -20.975 1.00 83.94 170 ALA A C 1
ATOM 1350 O O . ALA A 1 170 ? 16.773 -6.020 -22.163 1.00 83.94 170 ALA A O 1
ATOM 1351 N N . ILE A 1 171 ? 17.147 -4.857 -20.282 1.00 86.12 171 ILE A N 1
ATOM 1352 C CA . ILE A 1 171 ? 18.140 -3.951 -20.884 1.00 86.12 171 ILE A CA 1
ATOM 1353 C C . ILE A 1 171 ? 19.358 -4.728 -21.403 1.00 86.12 171 ILE A C 1
ATOM 1355 O O . ILE A 1 171 ? 19.827 -4.466 -22.507 1.00 86.12 171 ILE A O 1
ATOM 1359 N N . LEU A 1 172 ? 19.868 -5.695 -20.637 1.00 87.38 172 LEU A N 1
ATOM 1360 C CA . LEU A 1 172 ? 21.037 -6.484 -21.035 1.00 87.38 172 LEU A CA 1
ATOM 1361 C C . LEU A 1 172 ? 20.765 -7.334 -22.287 1.00 87.38 172 LEU A C 1
ATOM 1363 O O . LEU A 1 172 ? 21.610 -7.403 -23.179 1.00 87.38 172 LEU A O 1
ATOM 1367 N N . PHE A 1 173 ? 19.599 -7.978 -22.356 1.00 85.12 173 PHE A N 1
ATOM 1368 C CA . PHE A 1 173 ? 19.257 -8.897 -23.442 1.00 85.12 173 PHE A CA 1
ATOM 1369 C C . PHE A 1 173 ? 18.688 -8.208 -24.679 1.00 85.12 173 PHE A C 1
ATOM 1371 O O . PHE A 1 173 ? 18.866 -8.743 -25.770 1.00 85.12 173 PHE A O 1
ATOM 1378 N N . PHE A 1 174 ? 18.035 -7.052 -24.536 1.00 86.56 174 PHE A N 1
ATOM 1379 C CA . PHE A 1 174 ? 17.321 -6.390 -25.635 1.00 86.56 174 PHE A CA 1
ATOM 1380 C C . PHE A 1 174 ? 17.768 -4.949 -25.902 1.00 86.56 174 PHE A C 1
ATOM 1382 O O . PHE A 1 174 ? 17.363 -4.374 -26.908 1.00 86.56 174 PHE A O 1
ATOM 1389 N N . GLY A 1 175 ? 18.635 -4.357 -25.076 1.00 85.62 175 GLY A N 1
ATOM 1390 C CA . GLY A 1 175 ? 19.090 -2.971 -25.255 1.00 85.62 175 GLY A CA 1
ATOM 1391 C C . GLY A 1 175 ? 19.838 -2.719 -26.570 1.00 85.62 175 GLY A C 1
ATOM 1392 O O . GLY A 1 175 ? 19.887 -1.590 -27.045 1.00 85.62 175 GLY A O 1
ATOM 1393 N N . TRP A 1 176 ? 20.370 -3.770 -27.196 1.00 88.62 176 TRP A N 1
ATOM 1394 C CA . TRP A 1 176 ? 21.040 -3.716 -28.499 1.00 88.62 176 TRP A CA 1
ATOM 1395 C C . TRP A 1 176 ? 20.088 -3.893 -29.694 1.00 88.62 176 TRP A C 1
ATOM 1397 O O . TRP A 1 176 ? 20.524 -3.771 -30.836 1.00 88.62 176 TRP A O 1
ATOM 1407 N N . ALA A 1 177 ? 18.800 -4.173 -29.470 1.00 89.81 177 ALA A N 1
ATOM 1408 C CA . ALA A 1 177 ? 17.857 -4.537 -30.530 1.00 89.81 177 ALA A CA 1
ATOM 1409 C C . ALA A 1 177 ? 17.439 -3.366 -31.447 1.00 89.81 177 ALA A C 1
ATOM 1411 O O . ALA A 1 177 ? 16.686 -3.579 -32.394 1.00 89.81 177 ALA A O 1
ATOM 1412 N N . GLY A 1 178 ? 17.908 -2.136 -31.191 1.00 87.50 178 GLY A N 1
ATOM 1413 C CA . GLY A 1 178 ? 17.654 -0.983 -32.063 1.00 87.50 178 GLY A CA 1
ATOM 1414 C C . GLY A 1 178 ? 16.184 -0.548 -32.114 1.00 87.50 178 GLY A C 1
ATOM 1415 O O . GLY A 1 178 ? 15.699 -0.118 -33.156 1.00 87.50 178 GLY A O 1
ATOM 1416 N N . LEU A 1 179 ? 15.457 -0.659 -30.996 1.00 89.75 179 LEU A N 1
ATOM 1417 C CA . LEU A 1 179 ? 14.010 -0.394 -30.913 1.00 89.75 179 LEU A CA 1
ATOM 1418 C C . LEU A 1 179 ? 13.639 1.097 -30.802 1.00 89.75 179 LEU A C 1
ATOM 1420 O O . LEU A 1 179 ? 12.495 1.425 -30.494 1.00 89.75 179 LEU A O 1
ATOM 1424 N N . GLU A 1 180 ? 14.571 2.015 -31.065 1.00 89.88 180 GLU A N 1
ATOM 1425 C CA . GLU A 1 180 ? 14.357 3.462 -30.909 1.00 89.88 180 GLU A CA 1
ATOM 1426 C C . GLU A 1 180 ? 13.157 3.964 -31.720 1.00 89.88 180 GLU A C 1
ATOM 1428 O O . GLU A 1 180 ? 12.298 4.659 -31.183 1.00 89.88 180 GLU A O 1
ATOM 1433 N N . GLY A 1 181 ? 13.030 3.533 -32.980 1.00 94.38 181 GLY A N 1
ATOM 1434 C CA . GLY A 1 181 ? 11.890 3.905 -33.824 1.00 94.38 181 GLY A CA 1
ATOM 1435 C C . GLY A 1 181 ? 10.547 3.420 -33.267 1.00 94.38 181 GLY A C 1
ATOM 1436 O O . GLY A 1 181 ? 9.554 4.146 -33.329 1.00 94.38 181 GLY A O 1
ATOM 1437 N N . LEU A 1 182 ? 10.520 2.226 -32.664 1.00 92.19 182 LEU A N 1
ATOM 1438 C CA . LEU A 1 182 ? 9.327 1.699 -32.000 1.00 92.19 182 LEU A CA 1
ATOM 1439 C C . LEU A 1 182 ? 8.999 2.513 -30.742 1.00 92.19 182 LEU A C 1
ATOM 1441 O O . LEU A 1 182 ? 7.840 2.868 -30.538 1.00 92.19 182 LEU A O 1
ATOM 1445 N N . HIS A 1 183 ? 10.003 2.856 -29.929 1.00 90.94 183 HIS A N 1
ATOM 1446 C CA . HIS A 1 183 ? 9.812 3.693 -28.743 1.00 90.94 183 HIS A CA 1
ATOM 1447 C C . HIS A 1 183 ? 9.248 5.070 -29.109 1.00 90.94 183 HIS A C 1
ATOM 1449 O O . HIS A 1 183 ? 8.266 5.500 -28.504 1.00 90.94 183 HIS A O 1
ATOM 1455 N N . THR A 1 184 ? 9.810 5.736 -30.123 1.00 95.62 184 THR A N 1
ATOM 1456 C CA . THR A 1 184 ? 9.311 7.036 -30.597 1.00 95.62 184 THR A CA 1
ATOM 1457 C C . THR A 1 184 ? 7.881 6.933 -31.119 1.00 95.62 184 THR A C 1
ATOM 1459 O O . THR A 1 184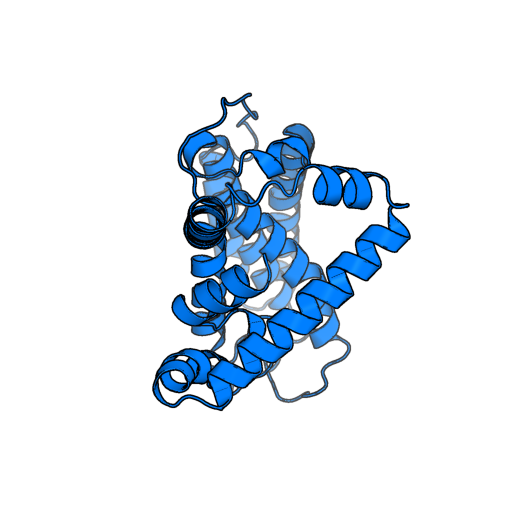 ? 7.056 7.793 -30.815 1.00 95.62 184 THR A O 1
ATOM 1462 N N . TRP A 1 185 ? 7.557 5.871 -31.862 1.00 95.75 185 TRP A N 1
ATOM 1463 C CA . TRP A 1 185 ? 6.196 5.651 -32.347 1.00 95.75 185 TRP A CA 1
ATOM 1464 C C . TRP A 1 185 ? 5.196 5.464 -31.199 1.00 95.75 185 TRP A C 1
ATOM 1466 O O . TRP A 1 185 ? 4.157 6.123 -31.194 1.00 95.75 185 TRP A O 1
ATOM 1476 N N . ILE A 1 186 ? 5.526 4.640 -30.195 1.00 94.88 186 ILE A N 1
ATOM 1477 C CA . ILE A 1 186 ? 4.671 4.419 -29.016 1.00 94.88 186 ILE A CA 1
ATOM 1478 C C . ILE A 1 186 ? 4.484 5.720 -28.224 1.00 94.88 186 ILE A C 1
ATOM 1480 O O . ILE A 1 186 ? 3.360 6.045 -27.845 1.00 94.88 186 ILE A O 1
ATOM 1484 N N . GLN A 1 187 ? 5.555 6.488 -28.002 1.00 95.06 187 GLN A N 1
ATOM 1485 C CA . GLN A 1 187 ? 5.495 7.777 -27.298 1.00 95.06 187 GLN A CA 1
ATOM 1486 C C . GLN A 1 187 ? 4.676 8.835 -28.052 1.00 95.06 187 GLN A C 1
ATOM 1488 O O . GLN A 1 187 ? 4.150 9.755 -27.429 1.00 95.06 187 GLN A O 1
ATOM 1493 N N . GLY A 1 188 ? 4.549 8.704 -29.376 1.00 97.12 188 GLY A N 1
ATOM 1494 C CA . GLY A 1 188 ? 3.720 9.572 -30.211 1.00 97.12 188 GLY A CA 1
ATOM 1495 C C . GLY A 1 188 ? 2.229 9.217 -30.226 1.00 97.12 188 GLY A C 1
ATOM 1496 O O . GLY A 1 188 ? 1.439 9.967 -30.805 1.00 97.12 188 GLY A O 1
ATOM 1497 N N . LEU A 1 189 ? 1.815 8.095 -29.624 1.00 97.69 189 LEU A N 1
ATOM 1498 C CA . LEU A 1 189 ? 0.404 7.710 -29.575 1.00 97.69 189 LEU A CA 1
ATOM 1499 C C . LEU A 1 189 ? -0.401 8.668 -28.681 1.00 97.69 189 LEU A C 1
ATOM 1501 O O . LEU A 1 189 ? 0.088 9.106 -27.638 1.00 97.69 189 LEU A O 1
ATOM 1505 N N . PRO A 1 190 ? -1.679 8.944 -29.012 1.00 98.00 190 PRO A N 1
ATOM 1506 C CA . PRO A 1 190 ? -2.578 9.611 -28.079 1.00 98.00 190 PRO A CA 1
ATOM 1507 C C . PRO A 1 190 ? -2.615 8.853 -26.749 1.00 98.00 190 PRO A C 1
ATOM 1509 O O . PRO A 1 190 ? -2.728 7.627 -26.749 1.00 98.00 190 PRO A O 1
ATOM 1512 N N . PHE A 1 191 ? -2.585 9.574 -25.625 1.00 96.31 191 PHE A N 1
ATOM 1513 C CA . PHE A 1 191 ? -2.482 8.977 -24.287 1.00 96.31 191 PHE A CA 1
ATOM 1514 C C . PHE A 1 191 ? -3.463 7.816 -24.059 1.00 96.31 191 PHE A C 1
ATOM 1516 O O . PHE A 1 191 ? -3.065 6.760 -23.585 1.00 96.31 191 PHE A O 1
ATOM 1523 N N . ILE A 1 192 ? -4.730 7.977 -24.456 1.00 97.88 192 ILE A N 1
ATOM 1524 C CA . ILE A 1 192 ? -5.760 6.938 -24.299 1.00 97.88 192 ILE A CA 1
ATOM 1525 C C . ILE A 1 192 ? -5.424 5.672 -25.097 1.00 97.88 192 ILE A C 1
ATOM 1527 O O . ILE A 1 192 ? -5.609 4.565 -24.599 1.00 97.88 192 ILE A O 1
ATOM 1531 N N . VAL A 1 193 ? -4.897 5.821 -26.314 1.00 97.62 193 VAL A N 1
ATOM 1532 C CA . V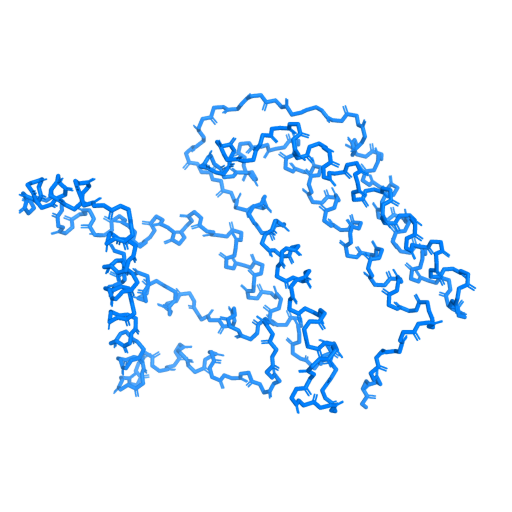AL A 1 193 ? -4.481 4.686 -27.150 1.00 97.62 193 VAL A CA 1
ATOM 1533 C C . VAL A 1 193 ? -3.276 3.989 -26.525 1.00 97.62 193 VAL A C 1
ATOM 1535 O O . VAL A 1 193 ? -3.291 2.768 -26.389 1.00 97.62 193 VAL A O 1
ATOM 1538 N N . GLY A 1 194 ? -2.271 4.755 -26.090 1.00 96.69 194 GLY A N 1
ATOM 1539 C CA . GLY A 1 194 ? -1.105 4.219 -25.386 1.00 96.69 194 GLY A CA 1
ATOM 1540 C C . GLY A 1 194 ? -1.484 3.484 -24.096 1.00 96.69 194 GLY A C 1
ATOM 1541 O O . GLY A 1 194 ? -0.980 2.393 -23.845 1.00 96.69 194 GLY A O 1
ATOM 1542 N N . LEU A 1 195 ? -2.432 4.023 -23.324 1.00 95.50 195 LEU A N 1
ATOM 1543 C CA . LEU A 1 195 ? -2.942 3.409 -22.096 1.00 95.50 195 LEU A CA 1
ATOM 1544 C C . LEU A 1 195 ? -3.617 2.057 -22.365 1.00 95.50 195 LEU A C 1
ATOM 1546 O O . LEU A 1 195 ? -3.295 1.071 -21.705 1.00 95.50 195 LEU A O 1
ATOM 1550 N N . PHE A 1 196 ? -4.525 1.984 -23.344 1.00 97.25 196 PHE A N 1
ATOM 1551 C CA . PHE A 1 196 ? -5.175 0.717 -23.697 1.00 97.25 196 PHE A CA 1
ATOM 1552 C C . PHE A 1 196 ? -4.197 -0.294 -24.292 1.00 97.25 196 PHE A C 1
ATOM 1554 O O . PHE A 1 196 ? -4.302 -1.483 -23.991 1.00 97.25 196 PHE A O 1
ATOM 1561 N N . LEU A 1 197 ? -3.233 0.163 -25.095 1.00 96.19 197 LEU A N 1
ATOM 1562 C CA . LEU A 1 197 ? -2.174 -0.698 -25.611 1.00 96.19 197 LEU A CA 1
ATOM 1563 C C . LEU A 1 197 ? -1.320 -1.265 -24.470 1.00 96.19 197 LEU A C 1
ATOM 1565 O O . LEU A 1 197 ? -1.035 -2.463 -24.472 1.00 96.19 197 LEU A O 1
ATOM 1569 N N . ALA A 1 198 ? -0.964 -0.443 -23.479 1.00 93.69 198 ALA A N 1
ATOM 1570 C CA . ALA A 1 198 ? -0.241 -0.883 -22.290 1.00 93.69 198 ALA A CA 1
ATOM 1571 C C . ALA A 1 198 ? -1.050 -1.919 -21.499 1.00 93.69 198 ALA A C 1
ATOM 1573 O O . ALA A 1 198 ? -0.537 -2.997 -21.220 1.00 93.69 198 ALA A O 1
ATOM 1574 N N . PHE A 1 199 ? -2.332 -1.656 -21.222 1.00 95.50 199 PHE A N 1
ATOM 1575 C CA . PHE A 1 199 ? -3.203 -2.613 -20.529 1.00 95.50 199 PHE A CA 1
ATOM 1576 C C . PHE A 1 199 ? -3.323 -3.939 -21.270 1.00 95.50 199 PHE A C 1
ATOM 1578 O O . PHE A 1 199 ? -3.132 -4.990 -20.663 1.00 95.50 199 PHE A O 1
ATOM 1585 N N . PHE A 1 200 ? -3.596 -3.897 -22.574 1.00 96.50 200 PHE A N 1
ATOM 1586 C CA . PHE A 1 200 ? -3.703 -5.102 -23.388 1.00 96.50 200 PHE A CA 1
ATOM 1587 C C . PHE A 1 200 ? -2.402 -5.908 -23.372 1.00 96.50 200 PHE A C 1
ATOM 1589 O O . PHE A 1 200 ? -2.422 -7.121 -23.176 1.00 96.50 200 PHE A O 1
ATOM 1596 N N . THR A 1 201 ? -1.268 -5.231 -23.551 1.00 94.62 201 THR A N 1
ATOM 1597 C CA . THR A 1 201 ? 0.044 -5.879 -23.608 1.00 94.62 201 THR A CA 1
ATOM 1598 C C . THR A 1 201 ? 0.401 -6.495 -22.256 1.00 94.62 201 THR A C 1
ATOM 1600 O O . THR A 1 201 ? 0.730 -7.679 -22.193 1.00 94.62 201 THR A O 1
ATOM 1603 N N . THR A 1 202 ? 0.266 -5.740 -21.163 1.00 93.88 202 THR A N 1
ATOM 1604 C CA . THR A 1 202 ? 0.523 -6.240 -19.808 1.00 93.88 202 THR A CA 1
ATOM 1605 C C . THR A 1 202 ? -0.381 -7.425 -19.464 1.00 93.88 202 THR A C 1
ATOM 1607 O O . THR A 1 202 ? 0.127 -8.438 -18.988 1.00 93.88 202 THR A O 1
ATOM 1610 N N . ASP A 1 203 ? -1.685 -7.351 -19.747 1.00 95.50 203 ASP A N 1
ATOM 1611 C CA . ASP A 1 203 ? -2.624 -8.444 -19.458 1.00 95.50 203 ASP A CA 1
ATOM 1612 C C . ASP A 1 203 ? -2.306 -9.707 -20.273 1.00 95.50 203 ASP A C 1
ATOM 1614 O O . ASP A 1 203 ? -2.251 -10.809 -19.722 1.00 95.50 203 ASP A O 1
ATOM 1618 N N . LEU A 1 204 ? -1.984 -9.550 -21.563 1.00 96.75 204 LEU A N 1
ATOM 1619 C CA . LEU A 1 204 ? -1.587 -10.657 -22.434 1.00 96.75 204 LEU A CA 1
ATOM 1620 C C . LEU A 1 204 ? -0.376 -11.412 -21.870 1.00 96.75 204 LEU A C 1
ATOM 1622 O O . LEU A 1 204 ? -0.411 -12.641 -21.746 1.00 96.75 204 LEU A O 1
ATOM 1626 N N . PHE A 1 205 ? 0.697 -10.700 -21.520 1.00 95.62 205 PHE A N 1
ATOM 1627 C CA . PHE A 1 205 ? 1.902 -11.336 -20.987 1.00 95.62 205 PHE A CA 1
ATOM 1628 C C . PHE A 1 205 ? 1.696 -11.885 -19.574 1.00 95.62 205 PHE A C 1
ATOM 1630 O O . PHE A 1 205 ? 2.179 -12.980 -19.273 1.00 95.62 205 PHE A O 1
ATOM 1637 N N . GLN A 1 206 ? 0.924 -11.195 -18.733 1.00 94.94 206 GLN A N 1
ATOM 1638 C CA . GLN A 1 206 ? 0.594 -11.663 -17.390 1.00 94.94 206 GLN A CA 1
ATOM 1639 C C . GLN A 1 206 ? -0.241 -12.950 -17.428 1.00 94.94 206 GLN A C 1
ATOM 1641 O O . GLN A 1 206 ? 0.022 -13.875 -16.654 1.00 94.94 206 GLN A O 1
ATOM 1646 N N . TYR A 1 207 ? -1.190 -13.068 -18.362 1.00 96.38 207 TYR A N 1
ATOM 1647 C CA . TYR A 1 207 ? -1.951 -14.298 -18.585 1.00 96.38 207 TYR A CA 1
ATOM 1648 C C . TYR A 1 207 ? -1.033 -15.478 -18.922 1.00 96.38 207 TYR A C 1
ATOM 1650 O O . TYR A 1 207 ? -1.159 -16.559 -18.336 1.00 96.38 207 TYR A O 1
ATOM 1658 N N . TRP A 1 208 ? -0.085 -15.286 -19.842 1.00 96.25 208 TRP A N 1
ATOM 1659 C CA . TRP A 1 208 ? 0.852 -16.347 -20.208 1.00 96.25 208 TRP A CA 1
ATOM 1660 C C . TRP A 1 208 ? 1.806 -16.693 -19.068 1.00 96.25 208 TRP A C 1
ATOM 1662 O O . TRP A 1 208 ? 2.015 -17.881 -18.815 1.00 96.25 208 TRP A O 1
ATOM 1672 N N . ALA A 1 209 ? 2.314 -15.698 -18.335 1.00 95.19 209 ALA A N 1
ATOM 1673 C CA . ALA A 1 209 ? 3.126 -15.924 -17.143 1.00 95.19 209 ALA A CA 1
ATOM 1674 C C . ALA A 1 209 ? 2.374 -16.798 -16.128 1.00 95.19 209 ALA A C 1
ATOM 1676 O O . ALA A 1 209 ? 2.861 -17.853 -15.714 1.00 95.19 209 ALA A O 1
ATOM 1677 N N . HIS A 1 210 ? 1.130 -16.426 -15.828 1.00 96.38 210 HIS A N 1
ATOM 1678 C CA . HIS A 1 210 ? 0.247 -17.180 -14.948 1.00 96.38 210 HIS A CA 1
ATOM 1679 C C . HIS A 1 210 ? 0.004 -18.613 -15.454 1.00 96.38 210 HIS A C 1
ATOM 1681 O O . HIS A 1 210 ? 0.104 -19.585 -14.701 1.00 96.38 210 HIS A O 1
ATOM 1687 N N . ARG A 1 211 ? -0.245 -18.786 -16.757 1.00 96.81 211 ARG A N 1
ATOM 1688 C CA . ARG A 1 211 ? -0.416 -20.113 -17.364 1.00 96.81 211 ARG A CA 1
ATOM 1689 C C . ARG A 1 211 ? 0.853 -20.966 -17.265 1.00 96.81 211 ARG A C 1
ATOM 1691 O O . ARG A 1 211 ? 0.751 -22.175 -17.044 1.00 96.81 211 ARG A O 1
ATOM 1698 N N . PHE A 1 212 ? 2.042 -20.382 -17.394 1.00 96.12 212 PHE A N 1
ATOM 1699 C CA . PHE A 1 212 ? 3.300 -21.109 -17.197 1.00 96.12 212 PHE A CA 1
ATOM 1700 C C . PHE A 1 212 ? 3.465 -21.592 -15.755 1.00 96.12 212 PHE A C 1
ATOM 1702 O O . PHE A 1 212 ? 3.817 -22.759 -15.550 1.00 96.12 212 PHE A O 1
ATOM 1709 N N . PHE A 1 213 ? 3.110 -20.762 -14.771 1.00 97.25 213 PHE A N 1
ATOM 1710 C CA . PHE A 1 213 ? 3.077 -21.161 -13.361 1.00 97.25 213 PHE A CA 1
ATOM 1711 C C . PHE A 1 213 ? 2.156 -22.353 -13.094 1.00 97.25 213 PHE A C 1
ATOM 1713 O O . PHE A 1 213 ? 2.507 -23.245 -12.325 1.00 97.25 213 PHE A O 1
ATOM 1720 N N . HIS A 1 214 ? 1.014 -22.417 -13.775 1.00 97.75 214 HIS A N 1
ATOM 1721 C CA . HIS A 1 214 ? 0.068 -23.524 -13.632 1.00 97.75 214 HIS A CA 1
ATOM 1722 C C . HIS A 1 214 ? 0.429 -24.791 -14.420 1.00 97.75 214 HIS A C 1
ATOM 1724 O O . HIS A 1 214 ? -0.097 -25.860 -14.124 1.00 97.75 214 HIS A O 1
ATOM 1730 N N . THR A 1 215 ? 1.308 -24.707 -15.422 1.00 96.94 215 THR A N 1
ATOM 1731 C CA . THR A 1 215 ? 1.631 -25.850 -16.301 1.00 96.94 215 THR A CA 1
ATOM 1732 C C . THR A 1 215 ? 2.976 -26.505 -15.999 1.00 96.94 215 THR A C 1
ATOM 1734 O O . THR A 1 215 ? 3.207 -27.643 -16.411 1.00 96.94 215 THR A O 1
ATOM 1737 N N . ARG A 1 216 ? 3.880 -25.831 -15.280 1.00 96.25 216 ARG A N 1
ATOM 1738 C CA . ARG A 1 216 ? 5.205 -26.365 -14.928 1.00 96.25 216 ARG A CA 1
ATOM 1739 C C . ARG A 1 216 ? 5.293 -26.640 -13.432 1.00 96.25 216 ARG A C 1
ATOM 1741 O O . ARG A 1 216 ? 5.261 -25.711 -12.635 1.00 96.25 216 ARG A O 1
ATOM 1748 N N . VAL A 1 217 ? 5.517 -27.902 -13.051 1.00 95.19 217 VAL A N 1
ATOM 1749 C CA . VAL A 1 217 ? 5.597 -28.331 -11.638 1.00 95.19 217 VAL A CA 1
ATOM 1750 C C . VAL A 1 217 ? 6.617 -27.517 -10.834 1.00 95.19 217 VAL A C 1
ATOM 1752 O O . VAL A 1 217 ? 6.343 -27.151 -9.698 1.00 95.19 217 VAL A O 1
ATOM 1755 N N . ALA A 1 218 ? 7.780 -27.202 -11.415 1.00 95.75 218 ALA A N 1
ATOM 1756 C CA . ALA A 1 218 ? 8.802 -26.405 -10.737 1.00 95.75 218 ALA A CA 1
ATOM 1757 C C . ALA A 1 218 ? 8.315 -24.987 -10.390 1.00 95.75 218 ALA A C 1
ATOM 1759 O O . ALA A 1 218 ? 8.562 -24.518 -9.284 1.00 95.75 218 ALA A O 1
ATOM 1760 N N . LEU A 1 219 ? 7.594 -24.338 -11.309 1.00 95.31 219 LEU A N 1
ATOM 1761 C CA . LEU A 1 219 ? 7.060 -22.988 -11.124 1.00 95.31 219 LEU A CA 1
ATOM 1762 C C . LEU A 1 219 ? 5.829 -22.993 -10.208 1.00 95.31 219 LEU A C 1
ATOM 1764 O O . LEU A 1 219 ? 5.711 -22.136 -9.337 1.00 95.31 219 LEU A O 1
ATOM 1768 N N . TRP A 1 220 ? 4.973 -24.012 -10.322 1.00 97.62 220 TRP A N 1
ATOM 1769 C CA . TRP A 1 220 ? 3.802 -24.187 -9.462 1.00 97.62 220 TRP A CA 1
ATOM 1770 C C . TRP A 1 220 ? 4.149 -24.190 -7.971 1.00 97.62 220 TRP A C 1
ATOM 1772 O O . TRP A 1 220 ? 3.376 -23.687 -7.167 1.00 97.62 220 TRP A O 1
ATOM 1782 N N . ARG A 1 221 ? 5.312 -24.720 -7.569 1.00 96.62 221 ARG A N 1
ATOM 1783 C CA . ARG A 1 221 ? 5.722 -24.728 -6.151 1.00 96.62 221 ARG A CA 1
ATOM 1784 C C . ARG A 1 221 ? 5.773 -23.320 -5.556 1.00 96.62 221 ARG A C 1
ATOM 1786 O O . ARG A 1 221 ? 5.405 -23.158 -4.398 1.00 96.62 221 ARG A O 1
ATOM 1793 N N . PHE A 1 222 ? 6.172 -22.325 -6.344 1.00 96.75 222 PHE A N 1
ATOM 1794 C CA . PHE A 1 222 ? 6.171 -20.923 -5.933 1.00 96.75 222 PHE A CA 1
ATOM 1795 C C . PHE A 1 222 ? 4.753 -20.354 -5.983 1.00 96.75 222 PHE A C 1
ATOM 1797 O O . PHE A 1 222 ? 4.229 -19.946 -4.948 1.00 96.75 222 PHE A O 1
ATOM 1804 N N . HIS A 1 223 ? 4.076 -20.505 -7.123 1.00 97.31 223 HIS A N 1
ATOM 1805 C CA . HIS A 1 223 ? 2.724 -19.974 -7.325 1.00 97.31 223 HIS A CA 1
ATOM 1806 C C . HIS A 1 223 ? 1.660 -20.583 -6.401 1.00 97.31 223 HIS A C 1
ATOM 1808 O O . HIS A 1 223 ? 0.640 -19.968 -6.105 1.00 97.31 223 HIS A O 1
ATOM 1814 N N . SER A 1 224 ? 1.892 -21.785 -5.874 1.00 97.00 224 SER A N 1
ATOM 1815 C CA . SER A 1 224 ? 1.010 -22.411 -4.886 1.00 97.00 224 SER A CA 1
ATOM 1816 C C . SER A 1 224 ? 0.908 -21.601 -3.588 1.00 97.00 224 SER A C 1
ATOM 1818 O O . SER A 1 224 ? -0.101 -21.706 -2.896 1.00 97.00 224 SER A O 1
ATOM 1820 N N . ILE A 1 225 ? 1.894 -20.742 -3.283 1.00 96.56 225 ILE A N 1
ATOM 1821 C CA . ILE A 1 225 ? 1.829 -19.784 -2.170 1.00 96.56 225 ILE A CA 1
ATOM 1822 C C . ILE A 1 225 ? 0.721 -18.761 -2.422 1.00 96.56 225 ILE A C 1
ATOM 1824 O O . ILE A 1 225 ? -0.054 -18.480 -1.510 1.00 96.56 225 ILE A O 1
ATOM 1828 N N . HIS A 1 226 ? 0.581 -18.271 -3.654 1.00 95.88 226 HIS A N 1
ATOM 1829 C CA . HIS A 1 226 ? -0.524 -17.391 -4.032 1.00 95.88 226 HIS A CA 1
ATOM 1830 C C . HIS A 1 226 ? -1.883 -18.085 -3.911 1.00 95.88 226 HIS A C 1
ATOM 1832 O O . HIS A 1 226 ? -2.820 -17.539 -3.332 1.00 95.88 226 HIS A O 1
ATOM 1838 N N . HIS A 1 227 ? -1.966 -19.343 -4.344 1.00 95.94 227 HIS A N 1
ATOM 1839 C CA . HIS A 1 227 ? -3.180 -20.157 -4.202 1.00 95.94 227 HIS A CA 1
ATOM 1840 C C . HIS A 1 227 ? -3.427 -20.691 -2.783 1.00 95.94 227 HIS A C 1
ATOM 1842 O O . HIS A 1 227 ? -4.434 -21.356 -2.551 1.00 95.94 227 HIS A O 1
ATOM 1848 N N . SER A 1 228 ? -2.540 -20.418 -1.821 1.00 95.38 228 SER A N 1
ATOM 1849 C CA . SER A 1 228 ? -2.685 -20.918 -0.447 1.00 95.38 228 SER A CA 1
ATOM 1850 C C . SER A 1 228 ? -3.694 -20.131 0.393 1.00 95.38 228 SER A C 1
ATOM 1852 O O . SER A 1 228 ? -4.053 -20.582 1.481 1.00 95.38 228 SER A O 1
ATOM 1854 N N . THR A 1 229 ? -4.134 -18.961 -0.077 1.00 93.00 229 THR A N 1
ATOM 1855 C CA . THR A 1 229 ? -5.038 -18.077 0.665 1.00 93.00 229 THR A CA 1
ATOM 1856 C C . THR A 1 229 ? -6.419 -18.700 0.832 1.00 93.00 229 THR A C 1
ATOM 1858 O O . THR A 1 229 ? -7.128 -18.937 -0.147 1.00 93.00 229 THR A O 1
ATOM 1861 N N . GLN A 1 230 ? -6.835 -18.931 2.080 1.00 92.19 230 GLN A N 1
ATOM 1862 C CA . GLN A 1 230 ? -8.146 -19.520 2.381 1.00 92.19 230 GLN A CA 1
ATOM 1863 C C . GLN A 1 230 ? -9.218 -18.449 2.600 1.00 92.19 230 GLN A C 1
ATOM 1865 O O . GLN A 1 230 ? -10.391 -18.653 2.280 1.00 92.19 230 GLN A O 1
ATOM 1870 N N . ASN A 1 231 ? -8.821 -17.298 3.143 1.00 91.69 231 ASN A N 1
ATOM 1871 C CA . ASN A 1 231 ? -9.698 -16.158 3.386 1.00 91.69 231 ASN A CA 1
ATOM 1872 C C . ASN A 1 231 ? -9.443 -15.078 2.334 1.00 91.69 231 ASN A C 1
ATOM 1874 O O . ASN A 1 231 ? -8.401 -14.436 2.340 1.00 91.69 231 ASN A O 1
ATOM 1878 N N . MET A 1 232 ? -10.400 -14.875 1.430 1.00 92.12 232 MET A N 1
ATOM 1879 C CA . MET A 1 232 ? -10.244 -13.920 0.334 1.00 92.12 232 MET A CA 1
ATOM 1880 C C . MET A 1 232 ? -10.583 -12.502 0.799 1.00 92.12 232 MET A C 1
ATOM 1882 O O . MET A 1 232 ? -11.746 -12.217 1.102 1.00 92.12 232 MET A O 1
ATOM 1886 N N . ASP A 1 233 ? -9.588 -11.629 0.848 1.00 92.69 233 ASP A N 1
ATOM 1887 C CA . ASP A 1 233 ? -9.729 -10.189 1.061 1.00 92.69 233 ASP A CA 1
ATOM 1888 C C . ASP A 1 233 ? -8.768 -9.411 0.145 1.00 92.69 233 ASP A C 1
ATOM 1890 O O . ASP A 1 233 ? -8.082 -9.989 -0.701 1.00 92.69 233 ASP A O 1
ATOM 1894 N N . TRP A 1 234 ? -8.739 -8.092 0.276 1.00 93.00 234 TRP A N 1
ATOM 1895 C CA . TRP A 1 234 ? -7.900 -7.216 -0.537 1.00 93.00 234 TRP A CA 1
ATOM 1896 C C . TRP A 1 234 ? -6.389 -7.439 -0.368 1.00 93.00 234 TRP A C 1
ATOM 1898 O O . TRP A 1 234 ? -5.638 -7.101 -1.282 1.00 93.00 234 TRP A O 1
ATOM 1908 N N . LEU A 1 235 ? -5.929 -8.030 0.743 1.00 94.19 235 LEU A N 1
ATOM 1909 C CA . LEU A 1 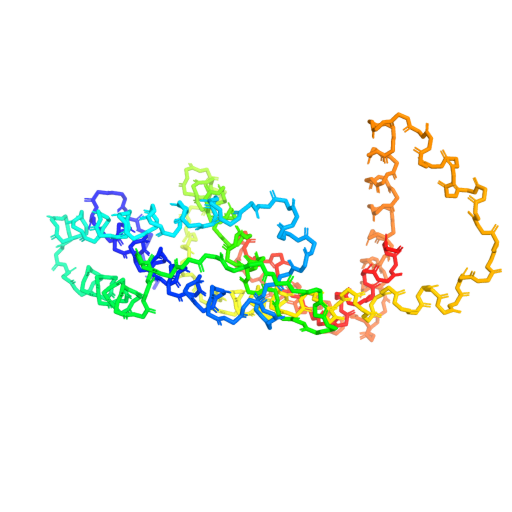235 ? -4.516 -8.369 0.946 1.00 94.19 235 LEU A CA 1
ATOM 1910 C C . LEU A 1 235 ? -4.128 -9.691 0.271 1.00 94.19 235 LEU A C 1
ATOM 1912 O O . LEU A 1 235 ? -2.943 -9.914 0.011 1.00 94.19 235 LEU A O 1
ATOM 1916 N N . ALA A 1 236 ? -5.096 -10.554 -0.055 1.00 92.12 236 ALA A N 1
ATOM 1917 C CA . ALA A 1 236 ? -4.852 -11.864 -0.665 1.00 92.12 236 ALA A CA 1
ATOM 1918 C C . ALA A 1 236 ? -3.988 -11.790 -1.936 1.00 92.12 236 ALA A C 1
ATOM 1920 O O . ALA A 1 236 ? -3.178 -12.682 -2.191 1.00 92.12 236 ALA A O 1
ATOM 1921 N N . GLY A 1 237 ? -4.127 -10.713 -2.718 1.00 89.50 237 GLY A N 1
ATOM 1922 C CA . GLY A 1 237 ? -3.340 -10.493 -3.933 1.00 89.50 237 GLY A CA 1
ATOM 1923 C C . GLY A 1 237 ? -1.842 -10.298 -3.678 1.00 89.50 237 GLY A C 1
ATOM 1924 O O . GLY A 1 237 ? -1.031 -10.600 -4.550 1.00 89.50 237 GLY A O 1
ATOM 1925 N N . SER A 1 238 ? -1.453 -9.837 -2.487 1.00 91.88 238 SER A N 1
ATOM 1926 C CA . SER A 1 238 ? -0.049 -9.598 -2.138 1.00 91.88 238 SER A CA 1
ATOM 1927 C C . SER A 1 238 ? 0.702 -10.869 -1.757 1.00 91.88 238 SER A C 1
ATOM 1929 O O . SER A 1 238 ? 1.931 -10.883 -1.841 1.00 91.88 238 SER A O 1
ATOM 1931 N N . ARG A 1 239 ? -0.002 -11.945 -1.374 1.00 95.12 239 ARG A N 1
ATOM 1932 C CA . ARG A 1 239 ? 0.609 -13.235 -1.032 1.00 95.12 239 ARG A CA 1
ATOM 1933 C C . ARG A 1 239 ? 1.190 -13.878 -2.288 1.00 95.12 239 ARG A C 1
ATOM 1935 O O . ARG A 1 239 ? 0.516 -14.611 -2.998 1.00 95.12 239 ARG A O 1
ATOM 1942 N N . THR A 1 240 ? 2.447 -13.582 -2.582 1.00 93.81 240 THR A N 1
ATOM 1943 C CA . THR A 1 240 ? 3.149 -14.061 -3.777 1.00 93.81 240 THR A CA 1
ATOM 1944 C C . THR A 1 240 ? 4.601 -14.350 -3.435 1.00 93.81 240 THR A C 1
ATOM 1946 O O . THR A 1 240 ? 5.213 -13.659 -2.616 1.00 93.81 240 THR A O 1
ATOM 1949 N N . HIS A 1 241 ? 5.171 -15.395 -4.031 1.00 94.25 241 HIS A N 1
ATOM 1950 C CA . HIS A 1 241 ? 6.585 -15.685 -3.840 1.00 94.25 241 HIS A CA 1
ATOM 1951 C C . HIS A 1 241 ? 7.440 -14.711 -4.663 1.00 94.25 241 HIS A C 1
ATOM 1953 O O . HIS A 1 241 ? 7.046 -14.280 -5.745 1.00 94.25 241 HIS A O 1
ATOM 1959 N N . PHE A 1 242 ? 8.659 -14.403 -4.216 1.00 90.94 242 PHE A N 1
ATOM 1960 C CA . PHE A 1 242 ? 9.538 -13.464 -4.930 1.00 90.94 242 PHE A CA 1
ATOM 1961 C C . PHE A 1 242 ? 9.869 -13.912 -6.368 1.00 90.94 242 PHE A C 1
ATOM 1963 O O . PHE A 1 242 ? 10.064 -13.075 -7.245 1.00 90.94 242 PHE A O 1
ATOM 1970 N N . ILE A 1 243 ? 9.902 -15.227 -6.620 1.00 92.12 243 ILE A N 1
ATOM 1971 C CA . ILE A 1 243 ? 10.078 -15.794 -7.970 1.00 92.12 243 ILE A CA 1
ATOM 1972 C C . ILE A 1 243 ? 8.848 -15.529 -8.842 1.00 92.12 243 ILE A C 1
ATOM 1974 O O . ILE A 1 243 ? 9.018 -15.217 -10.019 1.00 92.12 243 ILE A O 1
ATOM 1978 N N . ASP A 1 244 ? 7.637 -15.593 -8.274 1.00 92.81 244 ASP A N 1
ATOM 1979 C CA . ASP A 1 244 ? 6.410 -15.240 -8.997 1.00 92.81 244 ASP A CA 1
ATOM 1980 C C . ASP A 1 244 ? 6.448 -13.773 -9.417 1.00 92.81 244 ASP A C 1
ATOM 1982 O O . ASP A 1 244 ? 6.197 -13.455 -10.582 1.00 92.81 244 ASP A O 1
ATOM 1986 N N . ILE A 1 245 ? 6.840 -12.891 -8.488 1.00 90.56 245 ILE A N 1
ATOM 1987 C CA . ILE A 1 245 ? 7.007 -11.458 -8.749 1.00 90.56 245 ILE A CA 1
ATOM 1988 C C . ILE A 1 245 ? 8.028 -11.251 -9.867 1.00 90.56 245 ILE A C 1
ATOM 1990 O O . ILE A 1 245 ? 7.709 -10.607 -10.862 1.00 90.56 245 ILE A O 1
ATOM 1994 N N . PHE A 1 246 ? 9.233 -11.811 -9.739 1.00 89.81 246 PHE A N 1
ATOM 1995 C CA . PHE A 1 246 ? 10.293 -11.635 -10.730 1.00 89.81 246 PHE A CA 1
ATOM 1996 C C . PHE A 1 246 ? 9.870 -12.103 -12.125 1.00 89.81 246 PHE A C 1
ATOM 1998 O O . PHE A 1 246 ? 9.976 -11.337 -13.078 1.00 89.81 246 PHE A O 1
ATOM 2005 N N . PHE A 1 247 ? 9.373 -13.334 -12.248 1.00 90.81 247 PHE A N 1
ATOM 2006 C CA . PHE A 1 247 ? 9.020 -13.914 -13.542 1.00 90.81 247 PHE A CA 1
ATOM 2007 C C . PHE A 1 247 ? 7.852 -13.175 -14.195 1.00 90.81 247 PHE A C 1
ATOM 2009 O O . PHE A 1 247 ? 7.924 -12.839 -15.373 1.00 90.81 247 PHE A O 1
ATOM 2016 N N . THR A 1 248 ? 6.797 -12.882 -13.427 1.00 90.94 248 THR A N 1
ATOM 2017 C CA . THR A 1 248 ? 5.635 -12.148 -13.943 1.00 90.94 248 THR A CA 1
ATOM 2018 C C . THR A 1 248 ? 6.063 -10.773 -14.430 1.00 90.94 248 THR A C 1
ATOM 2020 O O . THR A 1 248 ? 5.780 -10.414 -15.567 1.00 90.94 248 THR A O 1
ATOM 2023 N N . ARG A 1 249 ? 6.822 -10.035 -13.612 1.00 87.88 249 ARG A N 1
ATOM 2024 C CA . ARG A 1 249 ? 7.291 -8.690 -13.952 1.00 87.88 249 ARG A CA 1
ATOM 2025 C C . ARG A 1 249 ? 8.228 -8.699 -15.158 1.00 87.88 249 ARG A C 1
ATOM 2027 O O . ARG A 1 249 ? 8.021 -7.888 -16.044 1.00 87.88 249 ARG A O 1
ATOM 2034 N N . ALA A 1 250 ? 9.178 -9.631 -15.229 1.00 87.69 250 ALA A N 1
ATOM 2035 C CA . ALA A 1 250 ? 10.105 -9.761 -16.356 1.00 87.69 250 ALA A CA 1
ATOM 2036 C C . ALA A 1 250 ? 9.425 -10.167 -17.676 1.00 87.69 250 ALA A C 1
ATOM 2038 O O . ALA A 1 250 ? 9.989 -9.953 -18.741 1.00 87.69 250 ALA A O 1
ATOM 2039 N N . MET A 1 251 ? 8.240 -10.785 -17.620 1.00 86.62 251 MET A N 1
ATOM 2040 C CA . MET A 1 251 ? 7.434 -11.048 -18.814 1.00 86.62 251 MET A CA 1
ATOM 2041 C C . MET A 1 251 ? 6.553 -9.860 -19.213 1.00 86.62 251 MET A C 1
ATOM 2043 O O . MET A 1 251 ? 6.189 -9.758 -20.380 1.00 86.62 251 MET A O 1
ATOM 2047 N N . THR A 1 252 ? 6.165 -9.008 -18.261 1.00 83.50 252 THR A N 1
ATOM 2048 C CA . THR A 1 252 ? 5.212 -7.906 -18.487 1.00 83.50 252 THR A CA 1
ATOM 2049 C C . THR A 1 252 ? 5.850 -6.538 -18.734 1.00 83.50 252 THR A C 1
ATOM 2051 O O . THR A 1 252 ? 5.178 -5.683 -19.308 1.00 83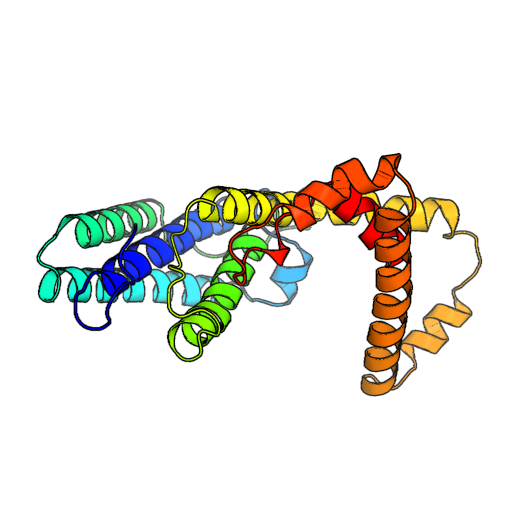.50 252 THR A O 1
ATOM 2054 N N . PHE A 1 253 ? 7.073 -6.315 -18.240 1.00 70.69 253 PHE A N 1
ATOM 2055 C CA . PHE A 1 253 ? 7.863 -5.085 -18.393 1.00 70.69 253 PHE A CA 1
ATOM 2056 C C . PHE A 1 253 ? 8.924 -5.263 -19.475 1.00 70.69 253 PHE A C 1
ATOM 2058 O O . PHE A 1 253 ? 9.138 -4.288 -20.226 1.00 70.69 253 PHE A O 1
#

Foldseek 3Di:
DDDADDPQQLVVLLVLLLLLLVLLLLLLVCLVCVQAAADPVCCVVQPQVNSLVSSVVSLVSSQVSLVSSVVRHPDNVSSVNSNVSSVVSVVSPSNNRGHDDDDHHPHYFHSVQLSVVVVVLCVPFVVCCVVPPPDPRDHCPDPCNVVLVVLSRVCRRCVVVLVCLQVVVCCVVCVPVPCVVVVVVLVPDDPVVNVVVLVVLLVVQLVVLVVVCVPDPVSVVQCVQLVVDPRDGSSSNSRGGSVSSRSSSNRSD

pLDDT: mean 92.02, std 6.42, range [49.53, 98.69]

Sequence (253 aa):
MSKRLKVGQGTISGYISIFLAVLVLLSVFCFKYPEQLTTPEFREVYTKSIAEALMIFGVIASFFFALISLLLSKKIGLAMIGSSITGLAIILGALTVQGTDVAKSTWHFGLDWMILDLLLMVAIFVPLELFFPKNKSQTKFHEEWRTDLTYFVISHLFIQFFGIVTQKPAILFFGWAGLEGLHTWIQGLPFIVGLFLAFFTTDLFQYWAHRFFHTRVALWRFHSIHHSTQNMDWLAGSRTHFIDIFFTRAMTF

Radius of gyration: 21.34 Å; chains: 1; bounding box: 42×48×61 Å